Protein AF-A0A972U5Z4-F1 (afdb_monomer_lite)

Structure (mmCIF, N/CA/C/O backbone):
data_AF-A0A972U5Z4-F1
#
_entry.id   AF-A0A972U5Z4-F1
#
loop_
_atom_site.group_PDB
_atom_site.id
_atom_site.type_symbol
_atom_site.label_atom_id
_atom_site.label_alt_id
_atom_site.label_comp_id
_atom_site.label_asym_id
_atom_site.label_entity_id
_atom_site.label_seq_id
_atom_site.pdbx_PDB_ins_code
_atom_site.Cartn_x
_atom_site.Cartn_y
_atom_site.Cartn_z
_atom_site.occupancy
_atom_site.B_iso_or_equiv
_atom_site.auth_seq_id
_atom_site.auth_comp_id
_atom_site.auth_asym_id
_atom_site.auth_atom_id
_atom_site.pdbx_PDB_model_num
ATOM 1 N N . MET A 1 1 ? 10.429 -18.488 26.795 1.00 42.09 1 MET A N 1
ATOM 2 C CA . MET A 1 1 ? 10.617 -17.558 25.657 1.00 42.09 1 MET A CA 1
ATOM 3 C C . MET A 1 1 ? 9.584 -16.445 25.822 1.00 42.09 1 MET A C 1
ATOM 5 O O . MET A 1 1 ? 8.441 -16.785 26.093 1.00 42.09 1 MET A O 1
ATOM 9 N N . ARG A 1 2 ? 9.953 -15.152 25.795 1.00 34.91 2 ARG A N 1
ATOM 10 C CA . ARG A 1 2 ? 8.951 -14.069 25.916 1.00 34.91 2 ARG A CA 1
ATOM 11 C C . ARG A 1 2 ? 8.034 -14.091 24.681 1.00 34.91 2 ARG A C 1
ATOM 13 O O . ARG A 1 2 ? 8.573 -14.288 23.584 1.00 34.91 2 ARG A O 1
ATOM 20 N N . PRO A 1 3 ? 6.711 -13.921 24.843 1.00 41.41 3 PRO A N 1
ATOM 21 C CA . PRO A 1 3 ? 5.812 -13.785 23.703 1.00 41.41 3 PRO A CA 1
ATOM 22 C C . PRO A 1 3 ? 6.214 -12.551 22.867 1.00 41.41 3 PRO A C 1
ATOM 24 O O . PRO A 1 3 ? 6.907 -11.658 23.365 1.00 41.41 3 PRO A O 1
ATOM 27 N N . LEU A 1 4 ? 5.935 -12.587 21.556 1.00 45.66 4 LEU A N 1
ATOM 28 C CA . LEU A 1 4 ? 6.439 -11.602 20.578 1.00 45.66 4 LEU A CA 1
ATOM 29 C C . LEU A 1 4 ? 6.061 -10.156 20.957 1.00 45.66 4 LEU A C 1
ATOM 31 O O . LEU A 1 4 ? 6.877 -9.260 20.800 1.00 45.66 4 LEU A O 1
ATOM 35 N N . ASP A 1 5 ? 4.898 -9.988 21.588 1.00 45.72 5 ASP A N 1
ATOM 36 C CA . ASP A 1 5 ? 4.326 -8.749 22.145 1.00 45.72 5 ASP A CA 1
ATOM 37 C C . ASP A 1 5 ? 5.085 -8.155 23.347 1.00 45.72 5 ASP A C 1
ATOM 39 O O . ASP A 1 5 ? 4.780 -7.056 23.800 1.00 45.72 5 ASP A O 1
ATOM 43 N N . ARG A 1 6 ? 6.060 -8.880 23.906 1.00 50.00 6 ARG A N 1
ATOM 44 C CA . ARG A 1 6 ? 6.913 -8.421 25.018 1.00 50.00 6 ARG A CA 1
ATOM 45 C C . ARG A 1 6 ? 8.380 -8.293 24.625 1.00 50.00 6 ARG A C 1
ATOM 47 O O . ARG A 1 6 ? 9.259 -8.237 25.498 1.00 50.00 6 ARG A O 1
ATOM 54 N N . ARG A 1 7 ? 8.672 -8.316 23.324 1.00 55.19 7 ARG A N 1
ATOM 55 C CA . ARG A 1 7 ? 10.009 -8.036 22.804 1.00 55.19 7 ARG A CA 1
ATOM 56 C C . ARG A 1 7 ? 10.122 -6.534 22.601 1.00 55.19 7 ARG A C 1
ATOM 58 O O . ARG A 1 7 ? 9.311 -5.935 21.918 1.00 55.19 7 ARG A O 1
ATOM 65 N N . PHE A 1 8 ? 11.129 -5.941 23.229 1.00 52.53 8 PHE A N 1
ATOM 66 C CA . PHE A 1 8 ? 11.530 -4.577 22.925 1.00 52.53 8 PHE A CA 1
ATOM 67 C C . PHE A 1 8 ? 11.952 -4.515 21.452 1.00 52.53 8 PHE A C 1
ATOM 69 O O . PHE A 1 8 ? 12.904 -5.197 21.063 1.00 52.53 8 PHE A O 1
ATOM 76 N N . THR A 1 9 ? 11.233 -3.736 20.654 1.00 58.72 9 THR A N 1
ATOM 77 C CA . THR A 1 9 ? 11.577 -3.393 19.275 1.00 58.72 9 THR A CA 1
ATOM 78 C C . THR A 1 9 ? 12.168 -1.986 19.295 1.00 58.72 9 THR A C 1
ATOM 80 O O . THR A 1 9 ? 11.436 -1.034 19.548 1.00 58.72 9 THR A O 1
ATOM 83 N N . PRO A 1 10 ? 13.492 -1.819 19.128 1.00 54.28 10 PRO A N 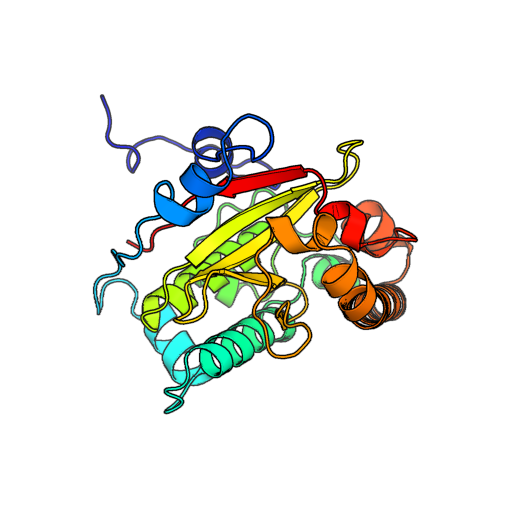1
ATOM 84 C CA . PRO A 1 10 ? 14.063 -0.485 19.045 1.00 54.28 10 PRO A CA 1
ATOM 85 C C . PRO A 1 10 ? 13.493 0.235 17.813 1.00 54.28 10 PRO A C 1
ATOM 87 O O . PRO A 1 10 ? 13.328 -0.418 16.775 1.00 54.28 10 PRO A O 1
ATOM 90 N N . PRO A 1 11 ? 13.251 1.554 17.887 1.00 60.12 11 PRO A N 1
ATOM 91 C CA . PRO A 1 11 ? 12.929 2.341 16.708 1.00 60.12 11 PRO A CA 1
ATOM 92 C C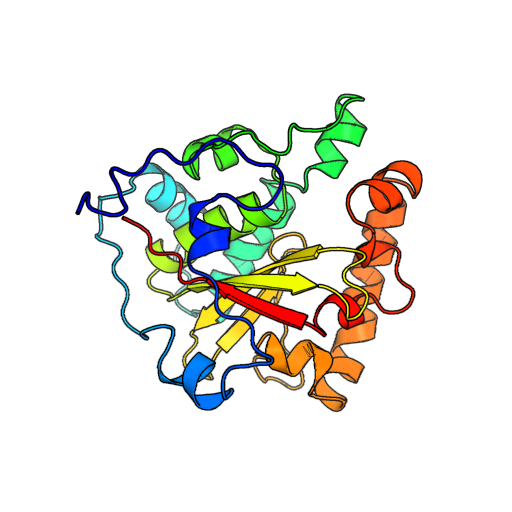 . PRO A 1 11 ? 14.047 2.195 15.675 1.00 60.12 11 PRO A C 1
ATOM 94 O O . PRO A 1 11 ? 15.229 2.367 15.983 1.00 60.12 11 PRO A O 1
ATOM 97 N N . VAL A 1 12 ? 13.680 1.828 14.454 1.00 59.91 12 VAL A N 1
ATOM 98 C CA . VAL A 1 12 ? 14.602 1.648 13.330 1.00 59.91 12 VAL A CA 1
ATOM 99 C C . VAL A 1 12 ? 13.986 2.295 12.099 1.00 59.91 12 VAL A C 1
ATOM 101 O O . VAL A 1 12 ? 12.771 2.273 11.907 1.00 59.91 12 VAL A O 1
ATOM 104 N N . ALA A 1 13 ? 14.829 2.913 11.276 1.00 65.25 13 ALA A N 1
ATOM 105 C CA . ALA A 1 13 ? 14.361 3.637 10.108 1.00 65.25 13 ALA A CA 1
ATOM 106 C C . ALA A 1 13 ? 13.744 2.685 9.068 1.00 65.25 13 ALA A C 1
ATOM 108 O O . ALA A 1 13 ? 14.377 1.718 8.642 1.00 65.25 13 ALA A O 1
ATOM 109 N N . GLY A 1 14 ? 12.532 3.005 8.612 1.00 63.00 14 GLY A N 1
ATOM 110 C CA . GLY A 1 14 ? 11.897 2.412 7.430 1.00 63.00 14 GLY A CA 1
ATOM 111 C C . GLY A 1 14 ? 11.233 1.041 7.614 1.00 63.00 14 GLY A C 1
ATOM 112 O O . GLY A 1 14 ? 10.154 0.835 7.068 1.00 63.00 14 GLY A O 1
ATOM 113 N N . ILE A 1 15 ? 11.826 0.110 8.363 1.00 65.62 15 ILE A N 1
ATOM 114 C CA . ILE A 1 15 ? 11.245 -1.216 8.647 1.00 65.62 15 ILE A CA 1
ATOM 115 C C . ILE A 1 15 ? 11.475 -1.513 10.119 1.00 65.62 15 ILE A C 1
ATOM 117 O O . ILE A 1 15 ? 12.633 -1.586 10.522 1.00 65.62 15 ILE A O 1
ATOM 121 N N . ASP A 1 16 ? 10.411 -1.695 10.906 1.00 69.00 16 ASP A N 1
ATOM 122 C CA . ASP A 1 16 ? 10.574 -2.045 12.318 1.00 69.00 16 ASP A CA 1
ATOM 123 C C . ASP A 1 16 ? 11.204 -3.443 12.491 1.00 69.00 16 ASP A C 1
ATOM 125 O O . ASP A 1 16 ? 11.212 -4.281 11.583 1.00 69.00 16 ASP A O 1
ATOM 129 N N . LEU A 1 17 ? 11.799 -3.705 13.660 1.00 65.12 17 LEU A N 1
ATOM 130 C CA . LEU A 1 17 ? 12.492 -4.973 13.905 1.00 65.12 17 LEU A CA 1
ATOM 131 C C . LEU A 1 17 ? 11.551 -6.184 13.773 1.00 65.12 17 LEU A C 1
ATOM 133 O O . LEU A 1 17 ? 11.999 -7.260 13.379 1.00 65.12 17 LEU A O 1
ATOM 137 N N . GLU A 1 18 ? 10.264 -6.042 14.092 1.00 68.56 18 GLU A N 1
ATOM 138 C CA . GLU A 1 18 ? 9.302 -7.134 13.951 1.00 68.56 18 GLU A CA 1
ATOM 139 C C . GLU A 1 18 ? 9.061 -7.454 12.472 1.00 68.56 18 GLU A C 1
ATOM 141 O O . GLU A 1 18 ? 9.137 -8.619 12.079 1.00 68.56 18 GLU A O 1
ATOM 146 N N . GLN A 1 19 ? 8.868 -6.435 11.640 1.00 74.75 19 GLN A N 1
ATOM 147 C CA . GLN A 1 19 ? 8.737 -6.567 10.192 1.00 74.75 19 GLN A CA 1
ATOM 148 C C . GLN A 1 19 ? 9.986 -7.205 9.571 1.00 74.75 19 GLN A C 1
ATOM 150 O O . GLN A 1 19 ? 9.879 -8.162 8.803 1.00 74.75 19 GLN A O 1
ATOM 155 N N . ALA A 1 20 ? 11.179 -6.738 9.953 1.00 67.19 20 ALA A N 1
ATOM 156 C CA . ALA A 1 20 ? 12.446 -7.251 9.434 1.00 67.19 20 ALA A CA 1
ATOM 157 C C . ALA A 1 20 ? 12.699 -8.723 9.807 1.00 67.19 20 ALA A C 1
ATOM 159 O O . ALA A 1 20 ? 13.351 -9.448 9.057 1.00 67.19 20 ALA A O 1
ATOM 160 N N . MET A 1 21 ? 12.185 -9.174 10.954 1.00 68.38 21 MET A N 1
ATOM 161 C CA . MET A 1 21 ? 12.399 -10.534 11.458 1.00 68.38 21 MET A CA 1
ATOM 162 C C . MET A 1 21 ? 11.337 -11.544 11.012 1.00 68.38 21 MET A C 1
ATOM 164 O O . MET A 1 21 ? 11.567 -12.744 11.157 1.00 68.38 21 MET A O 1
ATOM 168 N N . ASN A 1 22 ? 10.184 -11.091 10.510 1.00 72.75 22 ASN A N 1
ATOM 169 C CA . ASN A 1 22 ? 9.037 -11.962 10.224 1.00 72.75 22 ASN A CA 1
ATOM 170 C C . ASN A 1 22 ? 8.597 -11.980 8.753 1.00 72.75 22 ASN A C 1
ATOM 172 O O . ASN A 1 22 ? 7.607 -12.648 8.436 1.00 72.75 22 ASN A O 1
ATOM 176 N N . TYR A 1 23 ? 9.308 -11.295 7.853 1.00 82.81 23 TYR A N 1
ATOM 177 C CA . TYR A 1 23 ? 8.965 -11.317 6.433 1.00 82.81 23 TYR A CA 1
ATOM 178 C C . TYR A 1 23 ? 9.575 -12.517 5.686 1.00 82.81 23 TYR A C 1
ATOM 180 O O . TYR A 1 23 ? 10.669 -12.984 6.004 1.00 82.81 23 TYR A O 1
ATOM 188 N N . LEU A 1 24 ? 8.863 -13.014 4.672 1.00 85.19 24 LEU A N 1
ATOM 189 C CA . LEU A 1 24 ? 9.340 -14.038 3.739 1.00 85.19 24 LEU A CA 1
ATOM 190 C C . LEU A 1 24 ? 9.658 -13.420 2.380 1.00 85.19 24 LEU A C 1
ATOM 192 O O . LEU A 1 24 ? 8.775 -12.849 1.740 1.00 85.19 24 LEU A O 1
ATOM 196 N N . GLU A 1 25 ? 10.897 -13.574 1.918 1.00 87.50 25 GLU A N 1
ATOM 197 C CA . GLU A 1 25 ? 11.278 -13.238 0.544 1.00 87.50 25 GLU A CA 1
ATOM 198 C C . GLU A 1 25 ? 10.622 -14.207 -0.460 1.00 87.50 25 GLU A C 1
ATOM 200 O O . GLU A 1 25 ? 10.580 -15.418 -0.235 1.00 87.50 25 GLU A O 1
ATOM 205 N N . LEU A 1 26 ? 10.155 -13.680 -1.597 1.00 85.44 26 LEU A N 1
ATOM 206 C CA . LEU A 1 26 ? 9.568 -14.465 -2.691 1.00 85.44 26 LEU A CA 1
ATOM 207 C C . LEU A 1 26 ? 10.591 -15.381 -3.369 1.00 85.44 26 LEU A C 1
ATOM 209 O O . LEU A 1 26 ? 10.273 -16.516 -3.692 1.00 85.44 26 LEU A O 1
ATOM 213 N N . GLY A 1 27 ? 11.819 -14.902 -3.590 1.00 84.50 27 GLY A N 1
ATOM 214 C CA . GLY A 1 27 ? 12.861 -15.652 -4.303 1.00 84.50 27 GLY A CA 1
ATOM 215 C C . GLY A 1 27 ? 13.114 -17.074 -3.766 1.00 84.50 27 GLY A C 1
ATOM 216 O O . GLY A 1 27 ? 13.142 -18.011 -4.563 1.00 84.50 27 GLY A O 1
ATOM 217 N N . PRO A 1 28 ? 13.294 -17.267 -2.445 1.00 85.38 28 PRO A N 1
ATOM 218 C CA . PRO A 1 28 ? 13.554 -18.585 -1.865 1.00 85.38 28 PRO A CA 1
ATOM 219 C C . PRO A 1 28 ? 12.301 -19.431 -1.580 1.00 85.38 28 PRO A C 1
ATOM 221 O O . PRO A 1 28 ? 12.453 -20.589 -1.189 1.00 85.38 28 PRO A O 1
ATOM 224 N N . VAL A 1 29 ? 11.084 -18.894 -1.730 1.00 86.25 29 VAL A N 1
ATOM 225 C CA . VAL A 1 29 ? 9.846 -19.574 -1.315 1.00 86.25 29 VAL A CA 1
ATOM 226 C C . VAL A 1 29 ? 8.918 -19.788 -2.516 1.00 86.25 29 VAL A C 1
ATOM 228 O O . VAL A 1 29 ? 8.605 -18.835 -3.227 1.00 86.25 29 VAL A O 1
ATOM 231 N N . PRO A 1 30 ? 8.414 -21.015 -2.746 1.00 88.38 30 PRO A N 1
ATOM 232 C CA . PRO A 1 30 ? 7.440 -21.267 -3.800 1.00 88.38 30 PRO A CA 1
ATOM 233 C C . PRO A 1 30 ? 6.210 -20.350 -3.701 1.00 88.38 30 PRO A C 1
ATOM 235 O O . PRO A 1 30 ? 5.678 -20.087 -2.619 1.00 88.38 30 PRO A O 1
ATOM 238 N N . ARG A 1 31 ? 5.742 -19.850 -4.848 1.00 89.19 31 ARG A N 1
ATOM 239 C CA . ARG A 1 31 ? 4.639 -18.880 -4.917 1.00 89.19 31 ARG A CA 1
ATOM 240 C C . ARG A 1 31 ? 3.339 -19.424 -4.309 1.00 89.19 31 ARG A C 1
ATOM 242 O O . ARG A 1 31 ? 2.617 -18.686 -3.643 1.00 89.19 31 ARG A O 1
ATOM 249 N N . ASP A 1 32 ? 3.048 -20.700 -4.523 1.00 88.38 32 ASP A N 1
ATOM 250 C CA . ASP A 1 32 ? 1.907 -21.411 -3.939 1.00 88.38 32 ASP A CA 1
ATOM 251 C C . ASP A 1 32 ? 1.973 -21.455 -2.406 1.00 88.38 32 ASP A C 1
ATOM 253 O O . ASP A 1 32 ? 0.949 -21.297 -1.747 1.00 88.38 32 ASP A O 1
ATOM 257 N N . VAL A 1 33 ? 3.170 -21.549 -1.820 1.00 88.56 33 VAL A N 1
ATOM 258 C CA . VAL A 1 33 ? 3.347 -21.422 -0.367 1.00 88.56 33 VAL A CA 1
ATOM 259 C C . VAL A 1 33 ? 2.981 -20.015 0.104 1.00 88.56 33 VAL A C 1
ATOM 261 O O . VAL A 1 33 ? 2.225 -19.871 1.065 1.00 88.56 33 VAL A O 1
ATOM 264 N N . ILE A 1 34 ? 3.441 -18.967 -0.582 1.00 88.75 34 ILE A N 1
ATOM 265 C CA . ILE A 1 34 ? 3.158 -17.577 -0.183 1.00 88.75 34 ILE A CA 1
ATOM 266 C C . ILE A 1 34 ? 1.673 -17.226 -0.299 1.00 88.75 34 ILE A C 1
ATOM 268 O O . ILE A 1 34 ? 1.118 -16.572 0.588 1.00 88.75 34 ILE A O 1
ATOM 272 N N . TYR A 1 35 ? 1.029 -17.629 -1.390 1.00 90.00 35 TYR A N 1
ATOM 273 C CA . TYR A 1 35 ? -0.350 -17.237 -1.683 1.00 90.00 35 TYR A CA 1
ATOM 274 C C . TYR A 1 35 ? -1.402 -18.243 -1.200 1.00 90.00 35 TYR A C 1
ATOM 276 O O . TYR A 1 35 ? -2.564 -17.864 -1.060 1.00 90.00 35 TYR A O 1
ATOM 284 N N . GLY A 1 36 ? -1.008 -19.488 -0.914 1.00 85.25 36 GLY A N 1
ATOM 285 C CA . GLY A 1 36 ? -1.893 -20.548 -0.426 1.00 85.25 36 GLY A CA 1
ATOM 286 C C . GLY A 1 36 ? -1.741 -20.892 1.059 1.00 85.25 36 GLY A C 1
ATOM 287 O O . GLY A 1 36 ? -2.690 -21.409 1.649 1.00 85.25 36 GLY A O 1
ATOM 288 N N . HIS A 1 37 ? -0.586 -20.618 1.682 1.00 85.69 37 HIS A N 1
ATOM 289 C CA . HIS A 1 37 ? -0.289 -21.118 3.035 1.00 85.69 37 HIS A CA 1
ATOM 290 C C . HIS A 1 37 ? 0.288 -20.087 4.013 1.00 85.69 37 HIS A C 1
ATOM 292 O O . HIS A 1 37 ? 0.024 -20.189 5.209 1.00 85.69 37 HIS A O 1
ATOM 298 N N . TYR A 1 38 ? 1.074 -19.113 3.548 1.00 85.00 38 TYR A N 1
ATOM 299 C CA . TYR A 1 38 ? 1.781 -18.189 4.441 1.00 85.00 38 TYR A CA 1
ATOM 300 C C . TYR A 1 38 ? 0.843 -17.229 5.181 1.00 85.00 38 TYR A C 1
ATOM 302 O O . TYR A 1 38 ? 0.945 -17.070 6.400 1.00 85.00 38 TYR A O 1
ATOM 310 N N . THR A 1 39 ? -0.087 -16.602 4.459 1.00 80.69 39 THR A N 1
ATOM 311 C CA . THR A 1 39 ? -1.129 -15.774 5.070 1.00 80.69 39 THR A CA 1
ATOM 312 C C . THR A 1 39 ? -2.416 -16.572 5.116 1.00 80.69 39 THR A C 1
ATOM 314 O O . THR A 1 39 ? -2.958 -16.959 4.082 1.00 80.69 39 THR A O 1
ATOM 317 N N . SER A 1 40 ? -2.910 -16.831 6.325 1.00 76.94 40 SER A N 1
ATOM 318 C CA . SER A 1 40 ? -4.223 -17.442 6.492 1.00 76.94 40 SER A CA 1
ATOM 319 C C . SER A 1 40 ? -5.292 -16.508 5.927 1.00 76.94 40 SER A C 1
ATOM 321 O O . SER A 1 40 ? -5.273 -15.316 6.214 1.00 76.94 40 SER A O 1
ATOM 323 N N . GLY A 1 41 ? -6.281 -17.050 5.214 1.00 81.81 41 GLY A N 1
ATOM 324 C CA . GLY A 1 41 ? -7.508 -16.315 4.876 1.00 81.81 41 GLY A CA 1
ATOM 325 C C . GLY A 1 41 ? -8.389 -15.991 6.094 1.00 81.81 41 GLY A C 1
ATOM 326 O O . GLY A 1 41 ? -9.509 -15.517 5.935 1.00 81.81 41 GLY A O 1
ATOM 327 N N . ARG A 1 42 ? -7.917 -16.278 7.313 1.00 85.31 42 ARG A N 1
ATOM 328 C CA . ARG A 1 42 ? -8.590 -15.968 8.570 1.00 85.31 42 ARG A CA 1
ATOM 329 C C . ARG A 1 42 ? -8.191 -14.582 9.070 1.00 85.31 42 ARG A C 1
ATOM 331 O O . ARG A 1 42 ? -7.010 -14.269 9.188 1.00 85.31 42 ARG A O 1
ATOM 338 N N . LEU A 1 43 ? -9.194 -13.809 9.469 1.00 88.69 43 LEU A N 1
ATOM 339 C CA . LEU A 1 43 ? -9.015 -12.590 10.248 1.00 88.69 43 LEU A CA 1
ATOM 340 C C . LEU A 1 43 ? -8.853 -12.902 11.732 1.00 88.69 43 LEU A C 1
ATOM 342 O O . LEU A 1 43 ? -9.530 -13.778 12.275 1.00 88.69 43 LEU A O 1
ATOM 346 N N . PHE A 1 44 ? -7.969 -12.147 12.373 1.00 88.12 44 PHE A N 1
ATOM 347 C CA . PHE A 1 44 ? -7.716 -12.215 13.814 1.00 88.12 44 PHE A CA 1
ATOM 348 C C . PHE A 1 44 ? -8.196 -10.966 14.560 1.00 88.12 44 PHE A C 1
ATOM 350 O O . PHE A 1 44 ? -8.114 -10.935 15.780 1.00 88.12 44 PHE A O 1
ATOM 357 N N . TYR A 1 45 ? -8.704 -9.971 13.832 1.00 92.56 45 TYR A N 1
ATOM 358 C CA . TYR A 1 45 ? -9.268 -8.757 14.404 1.00 92.56 45 TYR A CA 1
ATOM 359 C C . TYR A 1 45 ? -10.517 -9.063 15.248 1.00 92.56 45 TYR A C 1
ATOM 361 O O . TYR A 1 45 ? -11.384 -9.841 14.837 1.00 92.56 45 TYR A O 1
ATOM 369 N N . GLU A 1 46 ? -10.609 -8.419 16.411 1.00 93.50 46 GLU A N 1
ATOM 370 C CA . GLU A 1 46 ? -11.731 -8.523 17.340 1.00 93.50 46 GLU A CA 1
ATOM 371 C C . GLU A 1 46 ? -12.506 -7.198 17.382 1.00 93.50 46 GLU A C 1
ATOM 373 O O . GLU A 1 46 ? -11.953 -6.141 17.683 1.00 93.50 46 GLU A O 1
ATOM 378 N N . ALA A 1 47 ? -13.810 -7.244 17.096 1.00 94.62 47 ALA A N 1
ATOM 379 C CA . ALA A 1 47 ? -14.653 -6.050 17.113 1.00 94.62 47 ALA A CA 1
ATOM 380 C C . ALA A 1 47 ? -14.625 -5.357 18.488 1.00 94.62 47 ALA A C 1
ATOM 382 O O . ALA A 1 47 ? -14.839 -5.996 19.519 1.00 94.62 47 ALA A O 1
ATOM 383 N N . GLY A 1 48 ? -14.402 -4.043 18.495 1.00 95.00 48 GLY A N 1
ATOM 384 C CA . GLY A 1 48 ? -14.246 -3.226 19.695 1.00 95.00 48 GLY A CA 1
ATOM 385 C C . GLY A 1 48 ? -12.809 -3.131 20.217 1.00 95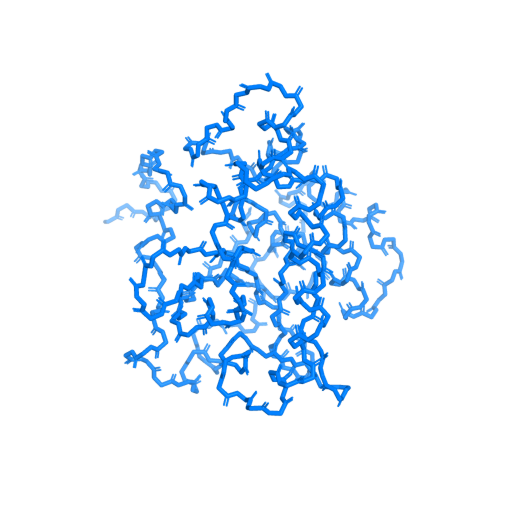.00 48 GLY A C 1
ATOM 386 O O . GLY A 1 48 ? -12.574 -2.339 21.132 1.00 95.00 48 GLY A O 1
ATOM 387 N N . SER A 1 49 ? -11.842 -3.883 19.668 1.00 95.00 49 SER A N 1
ATOM 388 C CA . SER A 1 49 ? -10.448 -3.826 20.136 1.00 95.00 49 SER A CA 1
ATOM 389 C C . SER A 1 49 ? -9.716 -2.555 19.691 1.00 95.00 49 SER A C 1
ATOM 391 O O . SER A 1 49 ? -8.777 -2.123 20.362 1.00 95.00 49 SER A O 1
ATOM 393 N N . ARG A 1 50 ? -10.179 -1.896 18.614 1.00 95.44 50 ARG A N 1
ATOM 394 C CA . ARG A 1 50 ? -9.576 -0.666 18.065 1.00 95.44 50 ARG A CA 1
ATOM 395 C C . ARG A 1 50 ? -10.629 0.406 17.731 1.00 95.44 50 ARG A C 1
ATOM 397 O O . ARG A 1 50 ? -10.820 0.740 16.560 1.00 95.44 50 ARG A O 1
ATOM 404 N N . PRO A 1 51 ? -11.288 1.023 18.734 1.00 96.88 51 PRO A N 1
ATOM 405 C CA . PRO A 1 51 ? -12.420 1.930 18.506 1.00 96.88 51 PRO A CA 1
ATOM 406 C C . PRO A 1 51 ? -12.117 3.140 17.609 1.00 96.88 51 PRO A C 1
ATOM 408 O O . PRO A 1 51 ? -12.983 3.591 16.861 1.00 96.88 51 PRO A O 1
ATOM 411 N N . CYS A 1 52 ? -10.890 3.672 17.664 1.00 97.38 52 CYS A N 1
ATOM 412 C CA . CYS A 1 52 ? -10.476 4.786 16.810 1.00 97.38 52 CYS A CA 1
ATOM 413 C C . CYS A 1 52 ? -10.421 4.365 15.333 1.00 97.38 52 CYS A C 1
ATOM 415 O O . CYS A 1 52 ? -11.036 5.011 14.484 1.00 97.38 52 CYS A O 1
ATOM 417 N N . LEU A 1 53 ? -9.765 3.239 15.035 1.00 98.00 53 LEU A N 1
ATOM 418 C CA . LEU A 1 53 ? -9.690 2.694 13.679 1.00 98.00 53 LEU A CA 1
ATOM 419 C C . LEU A 1 53 ? -11.068 2.281 13.151 1.00 98.00 53 LEU A C 1
ATOM 421 O O . LEU A 1 53 ? -11.370 2.519 11.987 1.00 98.00 53 LEU A O 1
ATOM 425 N N . GLU A 1 54 ? -11.933 1.734 14.004 1.00 98.38 54 GLU A N 1
ATOM 426 C CA . GLU A 1 54 ? -13.329 1.426 13.669 1.00 98.38 54 GLU A CA 1
ATOM 427 C C . GLU A 1 54 ? -14.136 2.661 13.279 1.00 98.38 54 GLU A C 1
ATOM 429 O O . GLU A 1 54 ? -14.925 2.616 12.331 1.00 98.38 54 GLU A O 1
ATOM 434 N N . ALA A 1 55 ? -13.952 3.770 13.997 1.00 98.50 55 ALA A N 1
ATOM 435 C CA . ALA A 1 55 ? -14.607 5.029 13.675 1.00 98.50 55 ALA A CA 1
ATOM 436 C C . ALA A 1 55 ? -14.123 5.576 12.325 1.00 98.50 55 ALA A C 1
ATOM 438 O O . ALA A 1 55 ? -14.950 5.959 11.497 1.00 98.50 55 ALA A O 1
ATOM 439 N N . VAL A 1 56 ? -12.808 5.548 12.080 1.00 98.56 56 VAL A N 1
ATOM 440 C CA . VAL A 1 56 ? -12.210 5.968 10.803 1.00 98.56 56 VAL A CA 1
ATOM 441 C C . VAL A 1 56 ? -12.710 5.093 9.659 1.00 98.56 56 VAL A C 1
ATOM 443 O O . VAL A 1 56 ? -13.256 5.613 8.689 1.00 98.56 56 VAL A O 1
ATOM 446 N N . ALA A 1 57 ? -12.606 3.769 9.787 1.00 98.38 57 ALA A N 1
ATOM 447 C CA . ALA A 1 57 ? -13.051 2.833 8.763 1.00 98.38 57 ALA A CA 1
ATOM 448 C C . ALA A 1 57 ? -14.529 3.049 8.416 1.00 98.38 57 ALA A C 1
ATOM 450 O O . ALA A 1 57 ? -14.866 3.186 7.244 1.00 98.38 57 ALA A O 1
ATOM 451 N N . ARG A 1 58 ? -15.403 3.174 9.425 1.00 98.44 58 ARG A N 1
ATOM 452 C CA . ARG A 1 58 ? -16.837 3.443 9.234 1.00 98.44 58 ARG A CA 1
ATOM 453 C C . ARG A 1 58 ? -17.099 4.784 8.552 1.00 98.44 58 ARG A C 1
ATOM 455 O O . ARG A 1 58 ? -17.992 4.857 7.713 1.00 98.44 58 ARG A O 1
ATOM 462 N N . ALA A 1 59 ? -16.355 5.829 8.911 1.00 98.62 59 ALA A N 1
ATOM 463 C CA . ALA A 1 59 ? -16.483 7.141 8.285 1.00 98.62 59 ALA A CA 1
ATOM 464 C C . ALA A 1 59 ? -16.064 7.111 6.808 1.00 98.62 59 ALA A C 1
ATOM 466 O O . ALA A 1 59 ? -16.700 7.766 5.987 1.00 98.62 59 ALA A O 1
ATOM 467 N N . VAL A 1 60 ? -15.036 6.325 6.473 1.00 98.62 60 VAL A N 1
ATOM 468 C CA . VAL A 1 60 ? -14.539 6.187 5.101 1.00 98.62 60 VAL A CA 1
ATOM 469 C C . VAL A 1 60 ? -15.461 5.308 4.260 1.00 98.62 60 VAL A C 1
ATOM 471 O O . VAL A 1 60 ? -15.919 5.760 3.219 1.00 98.62 60 VAL A O 1
ATOM 474 N N . VAL A 1 61 ? -15.766 4.077 4.686 1.00 98.56 61 VAL A N 1
ATOM 475 C CA . VAL A 1 61 ? -16.515 3.115 3.847 1.00 98.56 61 VAL A CA 1
ATOM 476 C C . VAL A 1 61 ? -18.034 3.286 3.924 1.00 98.56 61 VAL A C 1
ATOM 478 O O . VAL A 1 61 ? -18.760 2.835 3.038 1.00 98.56 61 VAL A O 1
ATOM 481 N N . GLY A 1 62 ? -18.548 3.932 4.975 1.00 97.81 62 GLY A N 1
ATOM 482 C CA . GLY A 1 62 ? -19.975 4.189 5.152 1.00 97.81 62 GLY 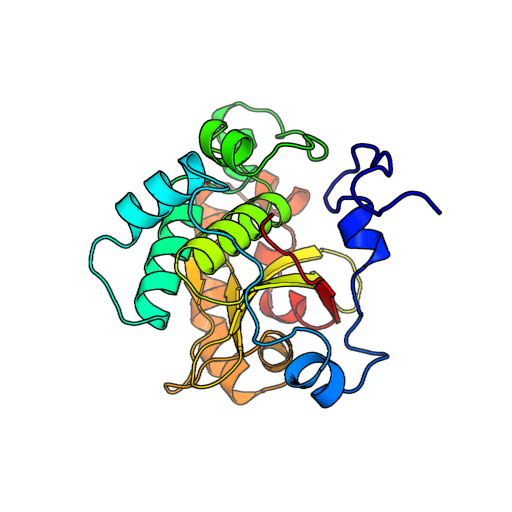A CA 1
ATOM 483 C C . GLY A 1 62 ? -20.822 2.912 5.141 1.00 97.81 62 GLY A C 1
ATOM 484 O O . GLY A 1 62 ? -20.783 2.123 6.083 1.00 97.81 62 GLY A O 1
ATOM 485 N N . GLN A 1 63 ? -21.641 2.756 4.097 1.00 97.38 63 GLN A N 1
ATOM 486 C CA . GLN A 1 63 ? -22.522 1.598 3.873 1.00 97.38 63 GLN A CA 1
ATOM 487 C C . GLN A 1 63 ? -22.085 0.741 2.671 1.00 97.38 63 GLN A C 1
ATOM 489 O O . GLN A 1 63 ? -22.835 -0.136 2.245 1.00 97.38 63 GLN A O 1
ATOM 494 N N . GLU A 1 64 ? -20.913 0.999 2.082 1.00 98.44 64 GLU A N 1
ATOM 495 C CA . GLU A 1 64 ? -20.404 0.185 0.976 1.00 98.44 64 GLU A CA 1
ATOM 496 C C . GLU A 1 64 ? -20.128 -1.243 1.458 1.00 98.44 64 GLU A C 1
ATOM 498 O O . GLU A 1 64 ? -19.565 -1.455 2.532 1.00 98.44 64 GLU A O 1
ATOM 503 N N . THR A 1 65 ? -20.531 -2.226 0.655 1.00 96.94 65 THR A N 1
ATOM 504 C CA . THR A 1 65 ? -20.439 -3.659 0.985 1.00 96.94 65 THR A CA 1
ATOM 505 C C . THR A 1 65 ? -19.573 -4.438 0.003 1.00 96.94 65 THR A C 1
ATOM 507 O O . THR A 1 65 ? -19.208 -5.577 0.285 1.00 96.94 65 THR A O 1
ATOM 510 N N . ARG A 1 66 ? -19.222 -3.851 -1.147 1.00 97.88 66 ARG A N 1
ATOM 511 C CA . ARG A 1 66 ? -18.363 -4.468 -2.160 1.00 97.88 66 ARG A CA 1
ATOM 512 C C . ARG A 1 66 ? -16.898 -4.365 -1.716 1.00 97.88 66 ARG A C 1
ATOM 514 O O . ARG A 1 66 ? -16.382 -3.248 -1.649 1.00 97.88 66 ARG A O 1
ATOM 521 N N . PRO A 1 67 ? -16.190 -5.489 -1.484 1.00 97.94 67 PRO A N 1
ATOM 522 C CA . PRO A 1 67 ? -14.843 -5.463 -0.906 1.00 97.94 67 PRO A CA 1
ATOM 523 C C . PRO A 1 67 ? -13.823 -4.635 -1.698 1.00 97.94 67 PRO A C 1
ATOM 525 O O . PRO A 1 67 ? -13.044 -3.887 -1.114 1.00 97.94 67 PRO A O 1
ATOM 528 N N . LEU A 1 68 ? -13.849 -4.715 -3.033 1.00 98.12 68 LEU A N 1
ATOM 529 C CA . LEU A 1 68 ? -12.946 -3.930 -3.881 1.00 98.12 68 LEU A CA 1
ATOM 530 C C . LEU A 1 68 ? -13.181 -2.418 -3.741 1.00 98.12 68 LEU A C 1
ATOM 532 O O . LEU A 1 68 ? -12.227 -1.646 -3.740 1.00 98.12 68 LEU A O 1
ATOM 536 N N . GLU A 1 69 ? -14.435 -1.991 -3.604 1.00 98.44 69 GLU A N 1
ATOM 537 C CA . GLU A 1 69 ? -14.759 -0.573 -3.441 1.00 98.44 69 GLU A CA 1
ATOM 538 C C . GLU A 1 69 ? -14.365 -0.076 -2.052 1.00 98.44 69 GLU A C 1
ATOM 540 O O . GLU A 1 69 ? -13.744 0.976 -1.945 1.00 98.44 69 GLU A O 1
ATOM 545 N N . GLN A 1 70 ? -14.593 -0.870 -1.001 1.00 98.75 70 GLN A N 1
ATOM 546 C CA . GLN A 1 70 ? -14.086 -0.557 0.339 1.00 98.75 70 GLN A CA 1
ATOM 547 C C . GLN A 1 70 ? -12.559 -0.385 0.332 1.00 98.75 70 GLN A C 1
ATOM 549 O O . GLN A 1 70 ? -12.041 0.586 0.877 1.00 98.75 70 GLN A O 1
ATOM 554 N N . VAL A 1 71 ? -11.835 -1.287 -0.340 1.00 98.75 71 VAL A N 1
ATOM 555 C CA . VAL A 1 71 ? -10.375 -1.207 -0.509 1.00 98.75 71 VAL A CA 1
ATOM 556 C C . VAL A 1 71 ? -9.954 0.074 -1.228 1.00 98.75 71 VAL A C 1
ATOM 558 O O . VAL A 1 71 ? -9.039 0.750 -0.759 1.00 98.75 71 VAL A O 1
ATOM 561 N N . ARG A 1 72 ? -10.629 0.438 -2.325 1.00 98.69 72 ARG A N 1
ATOM 562 C CA . ARG A 1 72 ? -10.361 1.682 -3.067 1.00 98.69 72 ARG A CA 1
ATOM 563 C C . ARG A 1 72 ? -10.577 2.916 -2.197 1.00 98.69 72 ARG A C 1
ATOM 565 O O . ARG A 1 72 ? -9.694 3.764 -2.137 1.00 98.69 72 ARG A O 1
ATOM 572 N N . MET A 1 73 ? -11.698 2.979 -1.479 1.00 98.81 73 MET A N 1
ATOM 573 C CA . MET A 1 73 ? -12.025 4.093 -0.582 1.00 98.81 73 MET A CA 1
ATOM 574 C C . MET A 1 73 ? -10.994 4.242 0.541 1.00 98.81 73 MET A C 1
ATOM 576 O O . MET A 1 73 ? -10.566 5.352 0.851 1.00 98.81 73 MET A O 1
ATOM 580 N N . LEU A 1 74 ? -10.559 3.126 1.134 1.00 98.81 74 LEU A N 1
ATOM 581 C CA . LEU A 1 74 ? -9.518 3.128 2.161 1.00 98.81 74 LEU A CA 1
ATOM 582 C C . LEU A 1 74 ? -8.160 3.555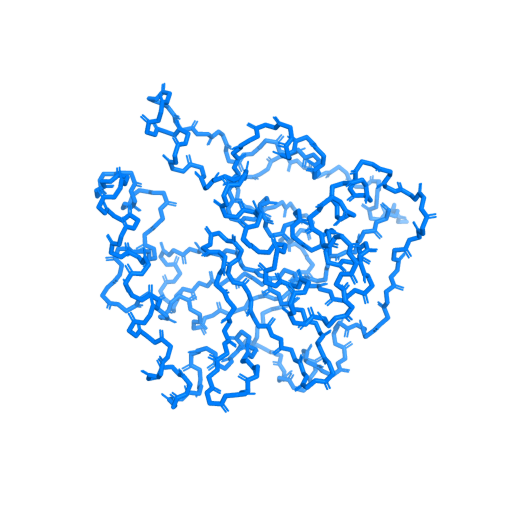 1.590 1.00 98.81 74 LEU A C 1
ATOM 584 O O . LEU A 1 74 ? -7.472 4.355 2.215 1.00 98.81 74 LEU A O 1
ATOM 588 N N . ALA A 1 75 ? -7.772 3.068 0.410 1.00 98.75 75 ALA A N 1
ATOM 589 C CA . ALA A 1 75 ? -6.512 3.452 -0.225 1.00 98.75 75 ALA A CA 1
ATOM 590 C C . ALA A 1 75 ? -6.492 4.948 -0.588 1.00 98.75 75 ALA A C 1
ATOM 592 O O . ALA A 1 75 ? -5.488 5.623 -0.366 1.00 98.75 75 ALA A O 1
ATOM 593 N N . GLU A 1 76 ? -7.611 5.477 -1.090 1.00 98.50 76 GLU A N 1
ATOM 594 C CA . GLU A 1 76 ? -7.778 6.904 -1.378 1.00 98.50 76 GLU A CA 1
ATOM 595 C C . GLU A 1 76 ? -7.702 7.754 -0.102 1.00 98.50 76 GLU A C 1
ATOM 597 O O . GLU A 1 76 ? -7.010 8.771 -0.088 1.00 98.50 76 GLU A O 1
ATOM 602 N N . PHE A 1 77 ? -8.350 7.317 0.985 1.00 98.62 77 PHE A N 1
ATOM 603 C CA . PHE A 1 77 ? -8.233 7.964 2.294 1.00 98.62 77 PHE A CA 1
ATOM 604 C C . PHE A 1 77 ? -6.771 8.054 2.748 1.00 98.62 77 PHE A C 1
ATOM 606 O O . PHE A 1 77 ? -6.320 9.128 3.131 1.00 98.62 77 PHE A O 1
ATOM 613 N N . ILE A 1 78 ? -6.000 6.965 2.653 1.00 98.50 78 ILE A N 1
ATOM 614 C CA . ILE A 1 78 ? -4.582 6.984 3.043 1.00 98.50 78 ILE A CA 1
ATOM 615 C C . ILE A 1 78 ? -3.789 7.985 2.199 1.00 98.50 78 ILE A C 1
ATOM 617 O O . ILE A 1 78 ? -3.071 8.813 2.757 1.00 98.50 78 ILE A O 1
ATOM 621 N N . ALA A 1 79 ? -3.936 7.946 0.874 1.00 97.62 79 ALA A N 1
ATOM 622 C CA . ALA A 1 79 ? -3.193 8.826 -0.024 1.00 97.62 79 ALA A CA 1
ATOM 623 C C . ALA A 1 79 ? -3.521 10.314 0.191 1.00 97.62 79 ALA A C 1
ATOM 625 O O . ALA A 1 79 ? -2.635 11.165 0.089 1.00 97.62 79 ALA A O 1
ATOM 626 N N . ARG A 1 80 ? -4.785 10.629 0.502 1.00 97.25 80 ARG A N 1
ATOM 627 C CA . ARG A 1 80 ? -5.277 12.002 0.664 1.00 97.25 80 ARG A CA 1
ATOM 628 C C . ARG A 1 80 ? -5.055 12.563 2.068 1.00 97.25 80 ARG A C 1
ATOM 630 O O . ARG A 1 80 ? -4.575 13.686 2.200 1.00 97.25 80 ARG A O 1
ATOM 637 N N . ASP A 1 81 ? -5.459 11.818 3.092 1.00 97.69 81 ASP A N 1
ATOM 638 C CA . ASP A 1 81 ? -5.555 12.297 4.477 1.00 97.69 81 ASP A CA 1
ATOM 639 C C . ASP A 1 81 ? -4.304 11.967 5.304 1.00 97.69 81 ASP A C 1
ATOM 641 O O . ASP A 1 81 ? -4.047 12.614 6.318 1.00 97.69 81 ASP A O 1
ATOM 645 N N . ILE A 1 82 ? -3.484 11.012 4.847 1.00 97.25 82 ILE A N 1
ATOM 646 C CA . ILE A 1 82 ? -2.186 10.672 5.446 1.00 97.25 82 ILE A CA 1
ATOM 647 C C . ILE A 1 82 ? -1.095 10.745 4.365 1.00 97.25 82 ILE A C 1
ATOM 649 O O . ILE A 1 82 ? -0.450 9.734 4.070 1.00 97.25 82 ILE A O 1
ATOM 653 N N . PRO A 1 83 ? -0.887 11.911 3.722 1.00 95.12 83 PRO A N 1
ATOM 654 C CA . PRO A 1 83 ? 0.039 12.054 2.608 1.00 95.12 83 PRO A CA 1
ATOM 655 C C . PRO A 1 83 ? 1.453 11.575 2.943 1.00 95.12 83 PRO A C 1
ATOM 657 O O . PRO A 1 83 ? 1.929 11.636 4.083 1.00 95.12 83 PRO A O 1
ATOM 660 N N . TRP A 1 84 ? 2.148 11.127 1.899 1.00 95.75 84 TRP A N 1
ATOM 661 C CA . TRP A 1 84 ? 3.505 10.612 2.014 1.00 95.75 84 TRP A CA 1
ATOM 662 C C . TRP A 1 84 ? 4.465 11.639 2.646 1.00 95.75 84 TRP A C 1
ATOM 664 O O . TRP A 1 84 ? 4.363 12.846 2.413 1.00 95.75 84 TRP A O 1
ATOM 674 N N . ALA A 1 85 ? 5.443 11.153 3.411 1.00 95.06 85 ALA A N 1
ATOM 675 C CA . ALA A 1 85 ? 6.422 11.937 4.166 1.00 95.06 85 ALA A CA 1
ATOM 676 C C . ALA A 1 85 ? 7.145 13.046 3.370 1.00 95.06 85 ALA A C 1
ATOM 678 O O . ALA A 1 85 ? 7.569 14.042 3.955 1.00 95.06 85 ALA A O 1
ATOM 679 N N . GLY A 1 86 ? 7.262 12.941 2.043 1.00 94.00 86 GLY A N 1
ATOM 680 C CA . GLY A 1 86 ? 7.814 14.025 1.222 1.00 94.00 86 GLY A CA 1
ATOM 681 C C . GLY A 1 86 ? 6.985 15.312 1.243 1.00 94.00 86 GLY A C 1
ATOM 682 O O . GLY A 1 86 ? 7.559 16.397 1.176 1.00 94.00 86 GLY A O 1
ATOM 683 N N . TYR A 1 87 ? 5.660 15.233 1.421 1.00 95.12 87 TYR A N 1
ATOM 684 C CA . TYR A 1 87 ? 4.825 16.427 1.604 1.00 95.12 87 TYR A CA 1
ATOM 685 C C . TYR A 1 87 ? 5.110 17.125 2.936 1.00 95.12 87 TYR A C 1
ATOM 687 O O . TYR A 1 87 ? 4.989 18.345 3.021 1.00 95.12 87 TYR A O 1
ATOM 695 N N . HIS A 1 88 ? 5.523 16.387 3.969 1.00 95.69 88 HIS A N 1
ATOM 696 C CA . HIS A 1 88 ? 5.967 16.987 5.225 1.00 95.69 88 HIS A CA 1
ATOM 697 C C . HIS A 1 88 ? 7.254 17.794 5.011 1.00 95.69 88 HIS A C 1
ATOM 699 O O . HIS A 1 88 ? 7.329 18.951 5.421 1.00 95.69 88 HIS A O 1
ATOM 705 N N . GLU A 1 89 ? 8.242 17.217 4.315 1.00 94.50 89 GLU A N 1
ATOM 706 C CA . GLU A 1 89 ? 9.489 17.911 3.960 1.00 94.50 89 GLU A CA 1
ATOM 707 C C . GLU A 1 89 ? 9.221 19.163 3.121 1.00 94.50 89 GLU A C 1
ATOM 709 O O . GLU A 1 89 ? 9.757 20.227 3.422 1.00 94.50 89 GLU A O 1
ATOM 714 N N . GLN A 1 90 ? 8.330 19.069 2.134 1.00 94.50 90 GLN A N 1
ATOM 715 C CA . GLN A 1 90 ? 7.941 20.212 1.316 1.00 94.50 90 GLN A CA 1
ATOM 716 C C . GLN A 1 90 ? 7.274 21.326 2.138 1.00 94.50 90 GLN A C 1
ATOM 718 O O . GLN A 1 90 ? 7.593 22.499 1.952 1.00 94.50 90 GLN A O 1
ATOM 723 N N . ARG A 1 91 ? 6.328 20.976 3.019 1.00 94.31 91 ARG A N 1
ATOM 724 C CA . ARG A 1 91 ? 5.510 21.954 3.757 1.00 94.31 91 ARG A CA 1
ATOM 725 C C . ARG A 1 91 ? 6.254 22.590 4.926 1.00 94.31 91 ARG A C 1
ATOM 727 O O . ARG A 1 91 ? 6.046 23.769 5.195 1.00 94.31 91 ARG A O 1
ATOM 734 N N . LEU A 1 92 ? 7.076 21.816 5.635 1.00 94.25 92 LEU A N 1
ATOM 735 C CA . LEU A 1 92 ? 7.721 22.248 6.880 1.00 94.25 92 LEU A CA 1
ATOM 736 C C . LEU A 1 92 ? 9.226 22.498 6.732 1.00 94.25 92 LEU A C 1
ATOM 738 O O . LEU A 1 92 ? 9.843 23.050 7.640 1.00 94.25 92 LEU A O 1
ATOM 742 N N . GLY A 1 93 ? 9.825 22.123 5.599 1.00 93.56 93 GLY A N 1
ATOM 743 C CA . GLY A 1 93 ? 11.237 22.366 5.300 1.00 93.56 93 GLY A CA 1
ATOM 744 C C . GLY A 1 93 ? 12.211 21.386 5.959 1.00 93.56 93 GLY A C 1
ATOM 745 O O . GLY A 1 93 ? 13.420 21.593 5.880 1.00 93.56 93 GLY A O 1
ATOM 746 N N . PHE A 1 94 ? 11.720 20.325 6.607 1.00 92.62 94 PHE A N 1
ATOM 747 C CA . PHE A 1 94 ? 12.560 19.274 7.185 1.00 92.62 94 PHE A CA 1
ATOM 748 C C . PHE A 1 94 ? 11.932 17.886 7.050 1.00 92.62 94 PHE A C 1
ATOM 750 O O . PHE A 1 94 ? 10.709 17.718 7.021 1.00 92.62 94 PHE A O 1
ATOM 757 N N . LYS A 1 95 ? 12.799 16.873 6.974 1.00 93.25 95 LYS A N 1
ATOM 758 C CA . LYS A 1 95 ? 12.395 15.478 6.800 1.00 93.25 95 LYS A CA 1
ATOM 759 C C . LYS A 1 95 ? 11.603 14.983 8.002 1.00 93.25 95 LYS A C 1
ATOM 761 O O . LYS A 1 95 ? 12.010 15.189 9.145 1.00 93.25 95 LYS A O 1
ATOM 766 N N . LEU A 1 96 ? 10.504 14.287 7.726 1.00 94.44 96 LEU A N 1
ATOM 767 C CA . LEU A 1 96 ? 9.804 13.514 8.744 1.00 94.44 96 LEU A CA 1
ATOM 768 C C . LEU A 1 96 ? 10.768 12.434 9.273 1.00 94.44 96 LEU A C 1
ATOM 770 O O . LEU A 1 96 ? 11.363 11.730 8.452 1.00 94.44 96 LEU A O 1
ATOM 774 N N . PRO A 1 97 ? 10.952 12.276 10.594 1.00 92.50 97 PRO A N 1
ATOM 775 C CA . PRO A 1 97 ? 11.772 11.189 11.121 1.00 92.50 97 PRO A CA 1
ATOM 776 C C . PRO A 1 97 ? 11.268 9.834 10.605 1.00 92.50 97 PRO A C 1
ATOM 778 O O . PRO A 1 97 ? 10.064 9.647 10.434 1.00 92.50 97 PRO A O 1
ATOM 781 N N . ALA A 1 98 ? 12.177 8.912 10.290 1.00 88.19 98 ALA A N 1
ATOM 782 C CA . ALA A 1 98 ? 11.839 7.608 9.702 1.00 88.19 98 ALA A CA 1
ATOM 783 C C . ALA A 1 98 ? 11.694 6.487 10.747 1.00 88.19 98 ALA A C 1
ATOM 785 O O . ALA A 1 98 ? 11.433 5.340 10.394 1.00 88.19 98 ALA A O 1
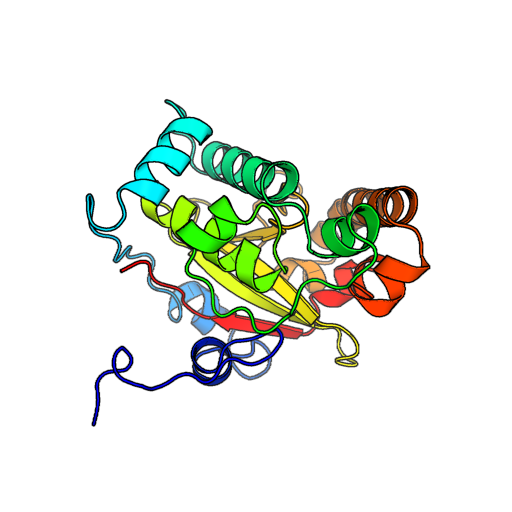ATOM 786 N N . ASP A 1 99 ? 11.882 6.828 12.018 1.00 87.38 99 ASP A N 1
ATOM 787 C CA . ASP A 1 99 ? 11.974 5.964 13.193 1.00 87.38 99 ASP A CA 1
ATOM 788 C C . ASP A 1 99 ? 10.972 6.394 14.281 1.00 87.38 99 ASP A C 1
ATOM 790 O O . ASP A 1 99 ? 11.251 6.305 15.472 1.00 87.38 99 ASP A O 1
ATOM 794 N N . ARG A 1 100 ? 9.795 6.894 13.879 1.00 90.12 100 ARG A N 1
ATOM 795 C CA . ARG A 1 100 ? 8.815 7.472 14.818 1.00 90.12 100 ARG A CA 1
ATOM 796 C C . ARG A 1 100 ? 8.157 6.449 15.744 1.00 90.12 100 ARG A C 1
ATOM 798 O O . ARG A 1 100 ? 7.637 6.849 16.779 1.00 90.12 100 ARG A O 1
ATOM 805 N N . ASP A 1 101 ? 8.145 5.175 15.347 1.00 85.88 101 ASP A N 1
ATOM 806 C CA . ASP A 1 101 ? 7.553 4.054 16.096 1.00 85.88 101 ASP A CA 1
ATOM 807 C C . ASP A 1 101 ? 6.121 4.338 16.600 1.00 85.88 101 ASP A C 1
ATOM 809 O O . ASP A 1 101 ? 5.738 4.028 17.726 1.00 85.88 101 ASP A O 1
ATOM 813 N N . LEU A 1 102 ? 5.321 5.004 15.762 1.00 91.12 102 LEU A N 1
ATOM 814 C CA . LEU A 1 102 ? 3.956 5.386 16.108 1.00 91.12 102 LEU A CA 1
ATOM 815 C C . LEU A 1 102 ? 2.996 4.199 15.982 1.00 91.12 102 LEU A C 1
ATOM 817 O O . LEU A 1 102 ? 3.179 3.306 15.149 1.00 91.12 102 LEU A O 1
ATOM 821 N N . THR A 1 103 ? 1.928 4.221 16.780 1.00 92.62 103 THR A N 1
ATOM 822 C CA . THR A 1 103 ? 0.749 3.372 16.559 1.00 92.62 103 THR A CA 1
ATOM 823 C C . THR A 1 103 ? -0.032 3.858 15.338 1.00 92.62 103 THR A C 1
ATOM 825 O O . THR A 1 103 ? 0.132 4.996 14.902 1.00 92.62 103 THR A O 1
ATOM 828 N N . GLU A 1 104 ? -0.924 3.033 14.789 1.00 95.75 104 GLU A N 1
ATOM 829 C CA . GLU A 1 104 ? -1.709 3.419 13.608 1.00 95.75 104 GLU A CA 1
ATOM 830 C C . GLU A 1 104 ? -2.616 4.624 13.877 1.00 95.75 104 GLU A C 1
ATOM 832 O O . GLU A 1 104 ? -2.737 5.500 13.024 1.00 95.75 104 GLU A O 1
ATOM 837 N N . GLU A 1 105 ? -3.193 4.724 15.074 1.00 96.62 105 GLU A N 1
ATOM 838 C CA . GLU A 1 105 ? -3.962 5.892 15.507 1.00 96.62 105 GLU A CA 1
ATOM 839 C C . GLU A 1 105 ? -3.098 7.157 15.549 1.00 96.62 105 GLU A C 1
ATOM 841 O O . GLU A 1 105 ? -3.510 8.198 15.042 1.00 96.62 105 GLU A O 1
ATOM 846 N N . ALA A 1 106 ? -1.882 7.063 16.097 1.00 96.44 106 ALA A N 1
ATOM 847 C CA . ALA A 1 106 ? -0.961 8.193 16.164 1.00 96.44 106 ALA A CA 1
ATOM 848 C C . ALA A 1 106 ? -0.425 8.585 14.775 1.00 96.44 106 ALA A C 1
ATOM 850 O O . ALA A 1 106 ? -0.171 9.762 14.517 1.00 96.44 106 ALA A O 1
ATOM 851 N N . ILE A 1 107 ? -0.289 7.625 13.852 1.00 96.75 107 ILE A N 1
ATOM 852 C CA . ILE A 1 107 ? 0.035 7.904 12.447 1.00 96.75 107 ILE A CA 1
ATOM 853 C C . ILE A 1 107 ? -1.089 8.724 11.804 1.00 96.75 107 ILE A C 1
ATOM 855 O O . ILE A 1 107 ? -0.793 9.763 11.209 1.00 96.75 107 ILE A O 1
ATOM 859 N N . ILE A 1 108 ? -2.351 8.301 11.962 1.00 97.56 108 ILE A N 1
ATOM 860 C CA . ILE A 1 108 ? -3.527 9.034 11.460 1.00 97.56 108 ILE A CA 1
ATOM 861 C C . ILE A 1 108 ? -3.556 10.453 12.038 1.00 97.56 108 ILE A C 1
ATOM 863 O O . ILE A 1 108 ? -3.690 11.414 11.286 1.00 97.56 108 ILE A O 1
ATOM 867 N N . GLU A 1 109 ? -3.375 10.599 13.353 1.00 97.12 109 GLU A N 1
ATOM 868 C CA . GLU A 1 109 ? -3.364 11.905 14.022 1.00 97.12 109 GLU A CA 1
ATOM 869 C C . GLU A 1 109 ? -2.230 12.816 13.521 1.00 97.12 109 GLU A C 1
ATOM 871 O O . GLU A 1 109 ? -2.419 14.024 13.381 1.00 97.12 109 GLU A O 1
ATOM 876 N N . SER A 1 110 ? -1.063 12.249 13.192 1.00 95.75 110 SER A N 1
ATOM 877 C CA . SER A 1 110 ? 0.086 13.021 12.699 1.00 95.75 110 SER A CA 1
ATOM 878 C C . SER A 1 110 ? -0.101 13.605 11.291 1.00 95.75 110 SER A C 1
ATOM 880 O O . SER A 1 110 ? 0.613 14.540 10.925 1.00 95.75 110 SER A O 1
ATOM 882 N N . GLY A 1 111 ? -1.017 13.049 10.488 1.00 96.31 111 GLY A N 1
ATOM 883 C CA . GLY A 1 111 ? -1.344 13.528 9.140 1.00 96.31 111 GLY A CA 1
ATOM 884 C C . GLY A 1 111 ? -0.250 13.351 8.077 1.00 96.31 111 GLY A C 1
ATOM 885 O O . GLY A 1 111 ? -0.413 13.833 6.962 1.00 96.31 111 GLY A O 1
ATOM 886 N N . PHE A 1 112 ? 0.866 12.683 8.384 1.00 96.56 112 PHE A N 1
ATOM 887 C CA . PHE A 1 112 ? 1.914 12.338 7.416 1.00 96.56 112 PHE A CA 1
ATOM 888 C C . PHE A 1 112 ? 2.530 10.990 7.760 1.00 96.56 112 PHE A C 1
ATOM 890 O O . PHE A 1 112 ? 2.649 10.639 8.936 1.00 96.56 112 PHE A O 1
ATOM 897 N N . ALA A 1 113 ? 2.973 10.247 6.748 1.00 96.50 113 ALA A N 1
ATOM 898 C CA . ALA A 1 113 ? 3.539 8.923 6.973 1.00 96.50 113 ALA A CA 1
ATOM 899 C C . ALA A 1 113 ? 4.524 8.477 5.890 1.00 96.50 113 ALA A C 1
ATOM 901 O O . ALA A 1 113 ? 4.407 8.826 4.714 1.00 96.50 113 ALA A O 1
ATOM 902 N N . TRP A 1 114 ? 5.495 7.662 6.294 1.00 95.44 114 TRP A N 1
ATOM 903 C CA . TRP A 1 114 ? 6.297 6.862 5.374 1.00 95.44 114 TRP A CA 1
ATOM 904 C C . TRP A 1 114 ? 5.471 5.699 4.814 1.00 95.44 114 TRP A C 1
ATOM 906 O O . TRP A 1 114 ? 4.444 5.319 5.376 1.00 95.44 114 TRP A O 1
ATOM 916 N N . CYS A 1 115 ? 5.899 5.116 3.693 1.00 94.75 115 CYS A N 1
ATOM 917 C CA . CYS A 1 115 ? 5.122 4.082 3.003 1.00 94.75 115 CYS A CA 1
ATOM 918 C C . CYS A 1 115 ? 4.823 2.854 3.884 1.00 94.75 115 CYS A C 1
ATOM 920 O O . CYS A 1 115 ? 3.725 2.309 3.812 1.00 94.75 115 CYS A O 1
ATOM 922 N N . ASN A 1 116 ? 5.742 2.469 4.776 1.00 93.81 116 ASN A N 1
ATOM 923 C CA . ASN A 1 116 ? 5.542 1.393 5.751 1.00 93.81 116 ASN A CA 1
ATOM 924 C C . ASN A 1 116 ? 4.478 1.740 6.809 1.00 93.81 116 ASN A C 1
ATOM 926 O O . ASN A 1 116 ? 3.647 0.902 7.150 1.00 93.81 116 ASN A O 1
ATOM 930 N N . GLU A 1 117 ? 4.475 2.977 7.308 1.00 95.38 117 GLU A N 1
ATOM 931 C CA . GLU A 1 117 ? 3.475 3.481 8.253 1.00 95.38 117 GLU A CA 1
ATOM 932 C C . GLU A 1 117 ? 2.092 3.560 7.584 1.00 95.38 117 GLU A C 1
ATOM 934 O O . GLU A 1 117 ? 1.106 3.089 8.148 1.00 95.38 117 GLU A O 1
ATOM 939 N N . GLN A 1 118 ? 2.021 4.053 6.341 1.00 97.62 118 GLN A N 1
ATOM 940 C CA . GLN A 1 118 ? 0.790 4.053 5.542 1.00 97.62 118 GLN A CA 1
ATOM 941 C C . GLN A 1 118 ? 0.260 2.628 5.317 1.00 97.62 118 GLN A C 1
ATOM 943 O O . GLN A 1 118 ? -0.936 2.387 5.473 1.00 97.62 118 GLN A O 1
ATOM 948 N N . ALA A 1 119 ? 1.138 1.675 4.986 1.00 97.19 119 ALA A N 1
ATOM 949 C CA . ALA A 1 119 ? 0.771 0.274 4.779 1.00 97.19 119 ALA A CA 1
ATOM 950 C C . ALA A 1 119 ? 0.205 -0.372 6.054 1.00 97.19 119 ALA A C 1
ATOM 952 O O . ALA A 1 119 ? -0.783 -1.102 5.983 1.00 97.19 119 ALA A O 1
ATOM 953 N N . ARG A 1 120 ? 0.781 -0.068 7.229 1.00 96.00 120 ARG A N 1
ATOM 954 C CA . ARG A 1 120 ? 0.264 -0.526 8.532 1.00 96.00 120 ARG A CA 1
ATOM 955 C C . ARG A 1 120 ? -1.145 -0.011 8.789 1.00 96.00 120 ARG A C 1
ATOM 957 O O . ARG A 1 120 ? -2.037 -0.811 9.065 1.00 96.00 120 ARG A O 1
ATOM 964 N N . VAL A 1 121 ? -1.365 1.299 8.639 1.00 97.75 121 VAL A N 1
ATOM 965 C CA . VAL A 1 121 ? -2.700 1.895 8.811 1.00 97.75 121 VAL A CA 1
ATOM 966 C C . VAL A 1 121 ? -3.692 1.274 7.827 1.00 97.75 121 VAL A C 1
ATOM 968 O O . VAL A 1 121 ? -4.778 0.862 8.225 1.00 97.75 121 VAL A O 1
ATOM 971 N N . PHE A 1 122 ? -3.311 1.133 6.557 1.00 98.62 122 PHE A N 1
ATOM 972 C CA . PHE A 1 122 ? -4.156 0.512 5.541 1.00 98.62 122 PHE A CA 1
ATOM 973 C C . PHE A 1 122 ? -4.516 -0.946 5.878 1.00 98.62 122 PHE A C 1
ATOM 975 O O . PHE A 1 122 ? -5.686 -1.334 5.799 1.00 98.62 122 PHE A O 1
ATOM 982 N N . CYS A 1 123 ? -3.544 -1.756 6.308 1.00 97.75 123 CYS A N 1
ATOM 983 C CA . CYS A 1 123 ? -3.797 -3.130 6.740 1.00 97.75 123 CYS A CA 1
ATOM 984 C C . CYS A 1 123 ? -4.740 -3.174 7.951 1.00 97.75 123 CYS A C 1
ATOM 986 O O . CYS A 1 123 ? -5.668 -3.982 7.991 1.00 97.75 123 CYS A O 1
ATOM 988 N N . CYS A 1 124 ? -4.555 -2.257 8.901 1.00 97.50 124 CYS A N 1
ATOM 989 C CA . CYS A 1 124 ? -5.441 -2.109 10.045 1.00 97.50 124 CYS A CA 1
ATOM 990 C C . CYS A 1 124 ? -6.889 -1.813 9.634 1.00 97.50 124 CYS A C 1
ATOM 992 O O . CYS A 1 124 ? -7.812 -2.512 10.052 1.00 97.50 124 CYS A O 1
ATOM 994 N N . LEU A 1 125 ? -7.096 -0.814 8.775 1.00 98.50 125 LEU A N 1
ATOM 995 C CA . LEU A 1 125 ? -8.433 -0.411 8.338 1.00 98.50 125 LEU A CA 1
ATOM 996 C C . LEU A 1 125 ? -9.125 -1.488 7.491 1.00 98.50 125 LEU A C 1
ATOM 998 O O . LEU A 1 125 ? -10.322 -1.715 7.653 1.00 98.50 125 LEU A O 1
ATOM 1002 N N . THR A 1 126 ? -8.387 -2.182 6.621 1.00 98.44 126 THR A N 1
ATOM 1003 C CA . THR A 1 126 ? -8.936 -3.291 5.818 1.00 98.44 126 THR A CA 1
ATOM 1004 C C . THR A 1 126 ? -9.395 -4.454 6.697 1.00 98.44 126 THR A C 1
ATOM 1006 O O . THR A 1 126 ? -10.490 -4.978 6.497 1.00 98.44 126 THR A O 1
ATOM 1009 N N . GLN A 1 127 ? -8.631 -4.809 7.731 1.00 97.25 127 GLN A N 1
ATOM 1010 C CA . GLN A 1 127 ? -9.013 -5.882 8.655 1.00 97.25 127 GLN A CA 1
ATOM 1011 C C . GLN A 1 127 ? -10.209 -5.506 9.528 1.00 97.25 127 GLN A C 1
ATOM 1013 O O . GLN A 1 127 ? -11.075 -6.352 9.756 1.00 97.25 127 GLN A O 1
ATOM 1018 N N . VAL A 1 128 ? -10.307 -4.238 9.938 1.00 97.69 128 VAL A N 1
ATOM 1019 C CA . VAL A 1 128 ? -11.478 -3.695 10.644 1.00 97.69 128 VAL A CA 1
ATOM 1020 C C . VAL A 1 128 ? -12.764 -3.856 9.825 1.00 97.69 128 VAL A C 1
ATOM 1022 O O . VAL A 1 128 ? -13.812 -4.168 10.388 1.00 97.69 128 VAL A O 1
ATOM 1025 N N . VAL A 1 129 ? -12.700 -3.700 8.497 1.00 97.38 129 VAL A N 1
ATOM 1026 C CA . VAL A 1 129 ? -13.863 -3.901 7.607 1.00 97.38 129 VAL A CA 1
ATOM 1027 C C . VAL A 1 129 ? -14.036 -5.346 7.134 1.00 97.38 129 VAL A C 1
ATOM 1029 O O . VAL A 1 129 ? -14.873 -5.617 6.277 1.00 97.38 129 VAL A O 1
ATOM 1032 N N . GLY A 1 130 ? -13.287 -6.294 7.697 1.00 96.38 130 GLY A N 1
ATOM 1033 C CA . GLY A 1 130 ? -13.459 -7.709 7.386 1.00 96.38 130 GLY A CA 1
ATOM 1034 C C . GLY A 1 130 ? -12.674 -8.201 6.167 1.00 96.38 130 GLY A C 1
ATOM 1035 O O . GLY A 1 130 ? -13.039 -9.225 5.592 1.00 96.38 130 GLY A O 1
ATOM 1036 N N . ILE A 1 131 ? -11.592 -7.521 5.777 1.00 97.25 131 ILE A N 1
ATOM 1037 C CA . ILE A 1 131 ? -10.749 -7.894 4.632 1.00 97.25 131 ILE A CA 1
ATOM 1038 C C . ILE A 1 131 ? -9.342 -8.253 5.117 1.00 97.25 131 ILE A C 1
ATOM 1040 O O . ILE A 1 131 ? -8.652 -7.444 5.736 1.00 97.25 131 ILE A O 1
ATOM 1044 N N . VAL A 1 132 ? -8.901 -9.481 4.830 1.00 96.06 132 VAL A N 1
ATOM 1045 C CA . VAL A 1 132 ? -7.546 -9.936 5.179 1.00 96.06 132 VAL A CA 1
ATOM 1046 C C . VAL A 1 132 ? -6.529 -9.145 4.373 1.00 96.06 132 VAL A C 1
ATOM 1048 O O . VAL A 1 132 ? -6.678 -8.994 3.161 1.00 96.06 132 VAL A O 1
ATOM 1051 N N . SER A 1 133 ? -5.475 -8.686 5.038 1.00 96.56 133 SER A N 1
ATOM 1052 C CA . SER A 1 133 ? -4.415 -7.908 4.413 1.00 96.56 133 SER A CA 1
ATOM 1053 C C . SER A 1 133 ? -3.041 -8.220 4.998 1.00 96.56 133 SER A C 1
ATOM 1055 O O . SER A 1 133 ? -2.920 -8.819 6.069 1.00 96.56 133 SER A O 1
ATOM 1057 N N . ARG A 1 134 ? -1.993 -7.856 4.258 1.00 95.50 134 ARG A N 1
ATOM 1058 C CA . ARG A 1 134 ? -0.592 -8.032 4.653 1.00 95.50 134 ARG A CA 1
ATOM 1059 C C . ARG A 1 134 ? 0.294 -6.951 4.052 1.00 95.50 134 ARG A C 1
ATOM 1061 O O . ARG A 1 134 ? -0.051 -6.353 3.033 1.00 95.50 134 ARG A O 1
ATOM 1068 N N . LEU A 1 135 ? 1.463 -6.760 4.653 1.00 95.62 135 LEU A N 1
ATOM 1069 C CA . LEU A 1 135 ? 2.485 -5.854 4.140 1.00 95.62 135 LEU A CA 1
ATOM 1070 C C . LEU A 1 135 ? 3.295 -6.547 3.044 1.00 95.62 135 LEU A C 1
ATOM 1072 O O . LEU A 1 135 ? 3.626 -7.734 3.158 1.00 95.62 135 LEU A O 1
ATOM 1076 N N . VAL A 1 136 ? 3.664 -5.783 2.019 1.00 95.38 136 VAL A N 1
ATOM 1077 C CA . VAL A 1 136 ? 4.576 -6.218 0.963 1.00 95.38 136 VAL A CA 1
ATOM 1078 C C . VAL A 1 136 ? 5.720 -5.220 0.836 1.00 95.38 136 VAL A C 1
ATOM 1080 O O . VAL A 1 136 ? 5.533 -4.066 0.456 1.00 95.38 136 VAL A O 1
ATOM 1083 N N . PHE A 1 137 ? 6.924 -5.694 1.126 1.00 93.75 137 PHE A N 1
ATOM 1084 C CA . PHE A 1 137 ? 8.174 -4.975 0.945 1.00 93.75 137 PHE A CA 1
ATOM 1085 C C . PHE A 1 137 ? 8.666 -5.207 -0.477 1.00 93.75 137 PHE A C 1
ATOM 1087 O O . PHE A 1 137 ? 9.016 -6.325 -0.844 1.00 93.75 137 PHE A O 1
ATOM 1094 N N . ALA A 1 138 ? 8.686 -4.153 -1.278 1.00 92.88 138 ALA A N 1
ATOM 1095 C CA . ALA A 1 138 ? 9.129 -4.177 -2.657 1.00 92.88 138 ALA A CA 1
ATOM 1096 C C . ALA A 1 138 ? 10.494 -3.494 -2.779 1.00 92.88 138 ALA A C 1
ATOM 1098 O O . ALA A 1 138 ? 10.758 -2.464 -2.161 1.00 92.88 138 ALA A O 1
ATOM 1099 N N . SER A 1 139 ? 11.389 -4.076 -3.567 1.00 90.25 139 SER A N 1
ATOM 1100 C CA . SER A 1 139 ? 12.666 -3.467 -3.926 1.00 90.25 139 SER A CA 1
ATOM 1101 C C . SER A 1 139 ? 13.049 -3.853 -5.346 1.00 90.25 139 SER A C 1
ATOM 1103 O O . SER A 1 139 ? 12.683 -4.924 -5.839 1.00 90.25 139 SER A O 1
ATOM 1105 N N . ASN A 1 140 ? 13.819 -2.991 -6.009 1.00 85.56 140 ASN A N 1
ATOM 1106 C CA . ASN A 1 140 ? 14.384 -3.364 -7.298 1.00 85.56 140 ASN A CA 1
ATOM 1107 C C . ASN A 1 140 ? 15.503 -4.418 -7.148 1.00 85.56 140 ASN A C 1
ATOM 1109 O O . ASN A 1 140 ? 16.082 -4.566 -6.072 1.00 85.56 140 ASN A O 1
ATOM 1113 N N . ILE A 1 141 ? 15.883 -5.096 -8.242 1.00 78.44 141 ILE A N 1
ATOM 1114 C CA . ILE A 1 141 ? 16.961 -6.115 -8.258 1.00 78.44 141 ILE A CA 1
ATOM 1115 C C . ILE A 1 141 ? 18.258 -5.583 -7.633 1.00 78.44 141 ILE A C 1
ATOM 1117 O O . ILE A 1 141 ? 18.941 -6.289 -6.895 1.00 78.44 141 ILE A O 1
ATOM 1121 N N . ALA A 1 142 ? 18.594 -4.321 -7.908 1.00 75.81 142 ALA A N 1
ATOM 1122 C CA . ALA A 1 142 ? 19.803 -3.690 -7.391 1.00 75.81 142 ALA A CA 1
ATOM 1123 C C . ALA A 1 142 ? 19.699 -3.255 -5.914 1.00 75.81 142 ALA A C 1
ATOM 1125 O O . ALA A 1 142 ? 20.665 -2.697 -5.396 1.00 75.81 142 ALA A O 1
ATOM 1126 N N . LYS A 1 143 ? 18.540 -3.454 -5.264 1.00 75.62 143 LYS A N 1
ATOM 1127 C CA . LYS A 1 143 ? 18.199 -3.018 -3.898 1.00 75.62 143 LYS A CA 1
ATOM 1128 C C . LYS A 1 143 ? 18.587 -1.559 -3.617 1.00 75.62 143 LYS A C 1
ATOM 1130 O O . LYS A 1 143 ? 19.023 -1.211 -2.526 1.00 75.62 143 LYS A O 1
ATOM 1135 N N . ARG A 1 144 ? 18.459 -0.700 -4.634 1.00 77.81 144 ARG A N 1
ATOM 1136 C CA . ARG A 1 144 ? 18.811 0.730 -4.568 1.00 77.81 144 ARG A CA 1
ATOM 1137 C C . ARG A 1 144 ? 17.698 1.579 -3.977 1.00 77.81 144 ARG A C 1
ATOM 1139 O O . ARG A 1 144 ? 17.968 2.674 -3.504 1.00 77.81 144 ARG A O 1
ATOM 1146 N N . TYR A 1 145 ? 16.468 1.087 -4.033 1.00 80.25 145 TYR A N 1
ATOM 1147 C CA . TYR A 1 145 ? 15.323 1.700 -3.385 1.00 80.25 145 TYR A CA 1
ATOM 1148 C C . TYR A 1 145 ? 14.354 0.621 -2.916 1.00 80.25 145 TYR A C 1
ATOM 1150 O O . TYR A 1 145 ? 14.285 -0.465 -3.501 1.00 80.25 145 TYR A O 1
ATOM 1158 N N . GLY A 1 146 ? 13.634 0.941 -1.847 1.00 85.88 146 GLY A N 1
ATOM 1159 C CA . GLY A 1 146 ? 12.563 0.128 -1.297 1.00 85.88 146 GLY A CA 1
ATOM 1160 C C . GLY A 1 146 ? 11.253 0.901 -1.305 1.00 85.88 146 GLY A C 1
ATOM 1161 O O . GLY A 1 146 ? 11.246 2.133 -1.298 1.00 85.88 146 GLY A O 1
ATOM 1162 N N . HIS A 1 147 ? 10.155 0.165 -1.322 1.00 93.25 147 HIS A N 1
ATOM 1163 C CA . HIS A 1 147 ? 8.806 0.675 -1.141 1.00 93.25 147 HIS A CA 1
ATOM 1164 C C . HIS A 1 147 ? 8.004 -0.340 -0.336 1.00 93.25 147 HIS A C 1
ATOM 1166 O O . HIS A 1 147 ? 8.293 -1.536 -0.386 1.00 93.25 147 HIS A O 1
ATOM 1172 N N . VAL A 1 148 ? 7.010 0.118 0.414 1.00 94.38 148 VAL A N 1
ATOM 1173 C CA . VAL A 1 148 ? 6.109 -0.776 1.142 1.00 94.38 148 VAL A CA 1
ATOM 1174 C C . VAL A 1 148 ? 4.700 -0.520 0.655 1.00 94.38 148 VAL A C 1
ATOM 1176 O O . VAL A 1 148 ? 4.171 0.580 0.797 1.00 94.38 148 VAL A O 1
ATOM 1179 N N . ILE A 1 149 ? 4.107 -1.554 0.078 1.00 97.38 149 ILE A N 1
ATOM 1180 C CA . ILE A 1 149 ? 2.707 -1.575 -0.331 1.00 97.38 149 ILE A CA 1
ATOM 1181 C C . ILE A 1 149 ? 1.954 -2.598 0.518 1.00 97.38 149 ILE A C 1
ATOM 1183 O O . ILE A 1 149 ? 2.526 -3.238 1.407 1.00 97.38 149 ILE A O 1
ATOM 1187 N N . SER A 1 150 ? 0.676 -2.782 0.224 1.00 98.19 150 SER A N 1
ATOM 1188 C CA . SER A 1 150 ? -0.146 -3.793 0.876 1.00 98.19 150 SER A CA 1
ATOM 1189 C C . SER A 1 150 ? -0.708 -4.782 -0.136 1.00 98.19 150 SER A C 1
ATOM 1191 O O . SER A 1 150 ? -0.843 -4.490 -1.324 1.00 98.19 150 SER A O 1
ATOM 1193 N N . GLU A 1 151 ? -1.071 -5.960 0.346 1.00 97.75 151 GLU A N 1
ATOM 1194 C CA . GLU A 1 151 ? -1.902 -6.911 -0.379 1.00 97.75 151 GLU A CA 1
ATOM 1195 C C . GLU A 1 151 ? -3.162 -7.200 0.426 1.00 97.75 151 GLU A C 1
ATOM 1197 O O . GLU A 1 151 ? -3.099 -7.330 1.648 1.00 97.75 151 GLU A O 1
ATOM 1202 N N . VAL A 1 152 ? -4.293 -7.332 -0.260 1.00 98.06 152 VAL A N 1
ATOM 1203 C CA . VAL A 1 152 ? -5.585 -7.692 0.333 1.00 98.06 152 VAL A CA 1
ATOM 1204 C C . VAL A 1 152 ? -6.138 -8.944 -0.337 1.00 98.06 152 VAL A C 1
ATOM 1206 O O . VAL A 1 152 ? -5.984 -9.121 -1.546 1.00 98.06 152 VAL A O 1
ATOM 1209 N N . LEU A 1 153 ? -6.775 -9.820 0.433 1.00 97.25 153 LEU A N 1
ATOM 1210 C CA . LEU A 1 153 ? -7.424 -11.018 -0.093 1.00 97.25 153 LEU A CA 1
ATOM 1211 C C . LEU A 1 153 ? -8.882 -10.706 -0.437 1.00 97.25 153 LEU A C 1
ATOM 1213 O O . LEU A 1 153 ? -9.706 -10.470 0.447 1.00 97.25 153 LEU A O 1
ATOM 1217 N N . LEU A 1 154 ? -9.192 -10.729 -1.728 1.00 96.75 154 LEU A N 1
ATOM 1218 C CA . LEU A 1 154 ? -10.537 -10.599 -2.278 1.00 96.75 154 LEU A CA 1
ATOM 1219 C C . LEU A 1 154 ? -11.056 -11.974 -2.738 1.00 96.75 154 LEU A C 1
ATOM 1221 O O . LEU A 1 154 ? -10.263 -12.912 -2.856 1.00 96.75 154 LEU A O 1
ATOM 1225 N N . PRO A 1 155 ? -12.364 -12.120 -3.037 1.00 93.62 155 PRO A N 1
ATOM 1226 C CA . PRO A 1 155 ? -12.908 -13.375 -3.565 1.00 93.62 155 PRO A CA 1
ATOM 1227 C C . PRO A 1 155 ? -12.180 -13.887 -4.817 1.00 93.62 155 PRO A C 1
ATOM 1229 O O . PRO A 1 155 ? -11.983 -15.091 -4.958 1.00 93.62 155 PRO A O 1
ATOM 1232 N N . ASP A 1 156 ? -11.725 -12.970 -5.677 1.00 93.06 156 ASP A N 1
ATOM 1233 C CA . ASP A 1 156 ? -11.029 -13.284 -6.933 1.00 93.06 156 ASP A CA 1
ATOM 1234 C C . ASP A 1 156 ? -9.509 -13.468 -6.765 1.00 93.06 156 ASP A C 1
ATOM 1236 O O . ASP A 1 156 ? -8.795 -13.721 -7.736 1.00 93.06 156 ASP A O 1
ATOM 1240 N N . GLY A 1 157 ? -8.997 -13.345 -5.535 1.00 95.06 157 GLY A N 1
ATOM 1241 C CA . GLY A 1 157 ? -7.592 -13.542 -5.198 1.00 95.06 157 GLY A CA 1
ATOM 1242 C C . GLY A 1 157 ? -6.943 -12.338 -4.525 1.00 95.06 157 GLY A C 1
ATOM 1243 O O . GLY A 1 157 ? -7.597 -11.430 -4.013 1.00 95.06 157 GLY A O 1
ATOM 1244 N N . TRP A 1 158 ? -5.614 -12.357 -4.496 1.00 97.62 158 TRP A N 1
ATOM 1245 C CA . TRP A 1 158 ? -4.819 -11.311 -3.866 1.00 97.62 158 TRP A CA 1
ATOM 1246 C C . TRP A 1 158 ? -4.702 -10.089 -4.776 1.00 97.62 158 TRP A C 1
ATOM 1248 O O . TRP A 1 158 ? -4.260 -10.197 -5.918 1.00 97.62 158 TRP A O 1
ATOM 1258 N N . LEU A 1 159 ? -5.058 -8.927 -4.241 1.00 98.50 159 LEU A N 1
ATOM 1259 C CA . LEU A 1 159 ? -4.900 -7.631 -4.884 1.00 98.50 159 LEU A CA 1
ATOM 1260 C C . LEU A 1 159 ? -3.760 -6.873 -4.210 1.00 98.50 159 LEU A C 1
ATOM 1262 O O . LEU A 1 159 ? -3.819 -6.608 -3.011 1.00 98.50 159 LEU A O 1
ATOM 1266 N N . ALA A 1 160 ? -2.757 -6.476 -4.985 1.00 98.62 160 ALA A N 1
ATOM 1267 C CA . ALA A 1 160 ? -1.793 -5.479 -4.558 1.00 98.62 160 ALA A CA 1
ATOM 1268 C C . ALA A 1 160 ? -2.427 -4.083 -4.556 1.00 98.62 160 ALA A C 1
ATOM 1270 O O . ALA A 1 160 ? -3.204 -3.724 -5.448 1.00 98.62 160 ALA A O 1
ATOM 1271 N N . VAL A 1 161 ? -2.061 -3.283 -3.560 1.00 98.81 161 VAL A N 1
ATOM 1272 C CA . VAL A 1 161 ? -2.531 -1.912 -3.371 1.00 98.81 161 VAL A CA 1
ATOM 1273 C C . VAL A 1 161 ? -1.352 -1.053 -2.947 1.00 98.81 161 VAL A C 1
ATOM 1275 O O . VAL A 1 161 ? -0.780 -1.277 -1.885 1.00 98.81 161 VAL A O 1
ATOM 1278 N N . ASP A 1 162 ? -1.009 -0.054 -3.756 1.00 98.38 162 ASP A N 1
ATOM 1279 C CA . ASP A 1 162 ? -0.083 1.002 -3.361 1.00 98.38 162 ASP A CA 1
ATOM 1280 C C . ASP A 1 162 ? -0.867 2.124 -2.678 1.00 98.38 162 ASP A C 1
ATOM 1282 O O . ASP A 1 162 ? -1.344 3.071 -3.311 1.00 98.38 162 ASP A O 1
ATOM 1286 N N . GLN A 1 163 ? -1.039 1.983 -1.366 1.00 98.12 163 GLN A N 1
ATOM 1287 C CA . GLN A 1 163 ? -1.792 2.929 -0.549 1.00 98.12 163 GLN A CA 1
ATOM 1288 C C . GLN A 1 163 ? -1.160 4.329 -0.510 1.00 98.12 163 GLN A C 1
ATOM 1290 O O . GLN A 1 163 ? -1.874 5.298 -0.276 1.00 98.12 163 GLN A O 1
ATOM 1295 N N . SER A 1 164 ? 0.145 4.463 -0.786 1.00 96.38 164 SER A N 1
ATOM 1296 C CA . SER A 1 164 ? 0.796 5.777 -0.888 1.00 96.38 164 SER A CA 1
ATOM 1297 C C . SER A 1 164 ? 0.256 6.596 -2.063 1.00 96.38 164 SER A C 1
ATOM 1299 O O . SER A 1 164 ? 0.316 7.822 -2.031 1.00 96.38 164 SER A O 1
ATOM 1301 N N . PHE A 1 165 ? -0.286 5.918 -3.078 1.00 97.06 165 PHE A N 1
ATOM 1302 C CA . PHE A 1 165 ? -0.859 6.513 -4.284 1.00 97.06 165 PHE A CA 1
ATOM 1303 C C . PHE A 1 165 ? -2.363 6.274 -4.442 1.00 97.06 165 PHE A C 1
ATOM 1305 O O . PHE A 1 165 ? -2.938 6.675 -5.451 1.00 97.06 165 PHE A O 1
ATOM 1312 N N . GLY A 1 166 ? -3.006 5.582 -3.497 1.00 97.81 166 GLY A N 1
ATOM 1313 C CA . GLY A 1 166 ? -4.398 5.155 -3.647 1.00 97.81 166 GLY A CA 1
ATOM 1314 C C . GLY A 1 166 ? -4.606 4.207 -4.837 1.00 97.81 166 GLY A C 1
ATOM 1315 O O . GLY A 1 166 ? -5.705 4.117 -5.380 1.00 97.81 166 GLY A O 1
ATOM 1316 N N . PHE A 1 167 ? -3.552 3.517 -5.286 1.00 98.38 167 PHE A N 1
ATOM 1317 C CA . PHE A 1 167 ? -3.561 2.769 -6.540 1.00 98.38 167 PHE A CA 1
ATOM 1318 C C . PHE A 1 167 ? -3.804 1.277 -6.301 1.00 98.38 167 PHE A C 1
ATOM 1320 O O . PHE A 1 167 ? -3.007 0.594 -5.659 1.00 98.38 167 PHE A O 1
ATOM 1327 N N . CYS A 1 168 ? -4.891 0.747 -6.860 1.00 98.50 168 CYS A N 1
ATOM 1328 C CA . CYS A 1 168 ? -5.193 -0.685 -6.852 1.00 98.50 168 CYS A CA 1
ATOM 1329 C C . CYS A 1 168 ? -4.726 -1.327 -8.162 1.00 98.50 168 CYS A C 1
ATOM 1331 O O . CYS A 1 168 ? -5.147 -0.899 -9.240 1.00 98.50 168 CYS A O 1
ATOM 1333 N N . PHE A 1 169 ? -3.913 -2.382 -8.088 1.00 98.44 169 PHE A N 1
ATOM 1334 C CA . PHE A 1 169 ? -3.396 -3.059 -9.277 1.00 98.44 169 PHE A CA 1
ATOM 1335 C C . PHE A 1 169 ? -4.469 -3.979 -9.879 1.00 98.44 169 PHE A C 1
ATOM 1337 O O . PHE A 1 169 ? -4.565 -5.161 -9.560 1.00 98.44 169 PHE A O 1
ATOM 1344 N N . VAL A 1 170 ? -5.301 -3.415 -10.755 1.00 97.94 170 VAL A N 1
ATOM 1345 C CA . VAL A 1 170 ? -6.337 -4.133 -11.508 1.00 97.94 170 VAL A CA 1
ATOM 1346 C C . VAL A 1 170 ? -6.059 -3.974 -12.998 1.00 97.94 170 VAL A C 1
ATOM 1348 O O . VAL A 1 170 ? -5.926 -2.854 -13.487 1.00 97.94 170 VAL A O 1
ATOM 1351 N N . ALA A 1 171 ? -5.983 -5.084 -13.729 1.00 96.62 171 ALA A N 1
ATOM 1352 C CA . ALA A 1 171 ? -5.747 -5.085 -15.170 1.00 96.62 171 ALA A CA 1
ATOM 1353 C C . ALA A 1 171 ? -6.682 -6.083 -15.855 1.00 96.62 171 ALA A C 1
ATOM 1355 O O . ALA A 1 171 ? -6.798 -7.224 -15.412 1.00 96.62 171 ALA A O 1
ATOM 1356 N N . SER A 1 172 ? -7.345 -5.654 -16.934 1.00 93.62 172 SER A N 1
ATOM 1357 C CA . SER A 1 172 ? -8.309 -6.483 -17.680 1.00 93.62 172 SER A CA 1
ATOM 1358 C C . SER A 1 172 ? -9.352 -7.145 -16.770 1.00 93.62 172 SER A C 1
ATOM 1360 O O . SER A 1 172 ? -9.557 -8.351 -16.837 1.00 93.62 172 SER A O 1
ATOM 1362 N N . GLU A 1 173 ? -9.947 -6.353 -15.868 1.00 91.06 173 GLU A N 1
ATOM 1363 C CA . GLU A 1 173 ? -10.947 -6.792 -14.874 1.00 91.06 173 GLU A CA 1
ATOM 1364 C C . GLU A 1 173 ? -10.444 -7.825 -13.846 1.00 91.06 173 GLU A C 1
ATOM 1366 O O . GLU A 1 173 ? -11.220 -8.314 -13.031 1.00 91.06 173 GLU A O 1
ATOM 1371 N N . ARG A 1 174 ? -9.138 -8.113 -13.819 1.00 95.50 174 ARG A N 1
ATOM 1372 C CA . ARG A 1 174 ? -8.513 -9.036 -12.870 1.00 95.50 174 ARG A CA 1
ATOM 1373 C C . ARG A 1 174 ? -7.710 -8.288 -11.811 1.00 95.50 174 ARG A C 1
ATOM 1375 O O . ARG A 1 174 ? -6.984 -7.340 -12.116 1.00 95.50 174 ARG A O 1
ATOM 1382 N N . VAL A 1 175 ? -7.798 -8.763 -10.572 1.00 97.44 175 VAL A N 1
ATOM 1383 C CA . VAL A 1 175 ? -6.929 -8.328 -9.473 1.00 97.44 175 VAL A CA 1
ATOM 1384 C C . VAL A 1 175 ? -5.517 -8.881 -9.658 1.00 97.44 175 VAL A C 1
ATOM 1386 O O . VAL A 1 175 ? -5.329 -10.057 -9.970 1.00 97.44 175 VAL A O 1
ATOM 1389 N N . ILE A 1 176 ? -4.514 -8.025 -9.501 1.00 98.25 176 ILE A N 1
ATOM 1390 C CA . ILE A 1 176 ? -3.111 -8.379 -9.702 1.00 98.25 176 ILE A CA 1
ATOM 1391 C C . ILE A 1 176 ? -2.437 -8.429 -8.339 1.00 98.25 176 ILE A C 1
ATOM 1393 O O . ILE A 1 176 ? -2.421 -7.435 -7.613 1.00 98.25 176 ILE A O 1
ATOM 1397 N N . CYS A 1 177 ? -1.877 -9.585 -7.990 1.00 97.62 177 CYS A N 1
ATOM 1398 C CA . CYS A 1 177 ? -1.079 -9.722 -6.780 1.00 97.62 177 CYS A CA 1
ATOM 1399 C C . CYS A 1 177 ? 0.311 -9.103 -6.989 1.00 97.62 177 CYS A C 1
ATOM 1401 O O . CYS A 1 177 ? 0.762 -8.919 -8.119 1.00 97.62 177 CYS A O 1
ATOM 1403 N N . ALA A 1 178 ? 1.022 -8.798 -5.908 1.00 97.00 178 ALA A N 1
ATOM 1404 C CA . ALA A 1 178 ? 2.291 -8.082 -5.953 1.00 97.00 178 ALA A CA 1
ATOM 1405 C C . ALA A 1 178 ? 3.338 -8.801 -6.813 1.00 97.00 178 ALA A C 1
ATOM 1407 O O . ALA A 1 178 ? 4.029 -8.158 -7.599 1.00 97.00 178 ALA A O 1
ATOM 1408 N N . ALA A 1 179 ? 3.404 -10.136 -6.730 1.00 95.38 179 ALA A N 1
ATOM 1409 C CA . ALA A 1 179 ? 4.297 -10.941 -7.564 1.00 95.38 179 ALA A CA 1
ATOM 1410 C C . ALA A 1 179 ? 4.023 -10.767 -9.067 1.00 95.38 179 ALA A C 1
ATOM 1412 O O . ALA A 1 179 ? 4.954 -10.742 -9.872 1.00 95.38 179 ALA A O 1
ATOM 1413 N N . ASP A 1 180 ? 2.761 -10.600 -9.455 1.00 96.69 180 ASP A N 1
ATOM 1414 C CA . ASP A 1 180 ? 2.388 -10.457 -10.860 1.00 96.69 180 ASP A CA 1
ATOM 1415 C C . ASP A 1 180 ? 2.641 -9.046 -11.405 1.00 96.69 180 ASP A C 1
ATOM 1417 O O . ASP A 1 180 ? 2.735 -8.896 -12.618 1.00 96.69 180 ASP A O 1
ATOM 1421 N N . ILE A 1 181 ? 2.853 -8.028 -10.557 1.00 96.56 181 ILE A N 1
ATOM 1422 C CA . ILE A 1 181 ? 3.179 -6.662 -11.016 1.00 96.56 181 ILE A CA 1
ATOM 1423 C C . ILE A 1 181 ? 4.412 -6.665 -11.933 1.00 96.56 181 ILE A C 1
ATOM 1425 O O . ILE A 1 181 ? 4.445 -5.948 -12.936 1.00 96.56 181 ILE A O 1
ATOM 1429 N N . TYR A 1 182 ? 5.425 -7.467 -11.593 1.00 93.81 182 TYR A N 1
ATOM 1430 C CA . TYR A 1 182 ? 6.636 -7.592 -12.399 1.00 93.81 182 TYR A CA 1
ATOM 1431 C C . TYR A 1 182 ? 6.606 -8.793 -13.354 1.00 93.81 182 TYR A C 1
ATOM 1433 O O . TYR A 1 182 ? 7.068 -8.673 -14.491 1.00 93.81 182 TYR A O 1
ATOM 1441 N N . HIS A 1 183 ? 6.096 -9.944 -12.902 1.00 93.25 183 HIS A N 1
ATOM 1442 C CA . HIS A 1 183 ? 6.210 -11.206 -13.640 1.00 93.25 183 HIS A CA 1
ATOM 1443 C C . HIS A 1 183 ? 5.138 -11.414 -14.717 1.00 93.25 183 HIS A C 1
ATOM 1445 O O . HIS A 1 183 ? 5.384 -12.156 -15.670 1.00 93.25 183 HIS A O 1
ATOM 1451 N N . ASP A 1 184 ? 3.981 -10.760 -14.612 1.00 96.12 184 ASP A N 1
ATOM 1452 C CA . ASP A 1 184 ? 2.956 -10.798 -15.651 1.00 96.12 184 ASP A CA 1
ATOM 1453 C C . ASP A 1 184 ? 3.188 -9.663 -16.655 1.00 96.12 184 ASP A C 1
ATOM 1455 O O . ASP A 1 184 ? 2.881 -8.494 -16.409 1.00 96.12 184 ASP A O 1
ATOM 1459 N N . VAL A 1 185 ? 3.750 -10.023 -17.810 1.00 96.31 185 VAL A N 1
ATOM 1460 C CA . VAL A 1 185 ? 4.124 -9.076 -18.870 1.00 96.31 185 VAL A CA 1
ATOM 1461 C C . VAL A 1 185 ? 2.927 -8.258 -19.354 1.00 96.31 185 VAL A C 1
ATOM 1463 O O . VAL A 1 185 ? 3.074 -7.064 -19.621 1.00 96.31 185 VAL A O 1
ATOM 1466 N N . GLU A 1 186 ? 1.748 -8.871 -19.457 1.00 97.06 186 GLU A N 1
ATOM 1467 C CA . GLU A 1 186 ? 0.566 -8.194 -19.983 1.00 97.06 186 GLU A CA 1
ATOM 1468 C C . GLU A 1 186 ? -0.042 -7.260 -18.937 1.00 97.06 186 GLU A C 1
ATOM 1470 O O . GLU A 1 186 ? -0.302 -6.092 -19.239 1.00 97.06 186 GLU A O 1
ATOM 1475 N N . ALA A 1 187 ? -0.189 -7.720 -17.690 1.00 96.75 187 ALA A N 1
ATOM 1476 C CA . ALA A 1 187 ? -0.641 -6.857 -16.600 1.00 96.75 187 ALA A CA 1
ATOM 1477 C C . ALA A 1 187 ? 0.295 -5.651 -16.439 1.00 96.75 187 ALA A C 1
ATOM 1479 O O . ALA A 1 187 ? -0.157 -4.506 -16.396 1.00 96.75 187 ALA A O 1
ATOM 1480 N N . ARG A 1 188 ? 1.611 -5.885 -16.455 1.00 96.12 188 ARG A N 1
ATOM 1481 C CA . ARG A 1 188 ? 2.619 -4.827 -16.377 1.00 96.12 188 ARG A CA 1
ATOM 1482 C C . ARG A 1 188 ? 2.493 -3.820 -17.518 1.00 96.12 188 ARG A C 1
ATOM 1484 O O . ARG A 1 188 ? 2.550 -2.615 -17.273 1.00 96.12 188 ARG A O 1
ATOM 1491 N N . ARG A 1 189 ? 2.307 -4.290 -18.756 1.00 97.50 189 ARG A N 1
ATOM 1492 C CA . ARG A 1 189 ? 2.114 -3.427 -19.933 1.00 97.50 189 ARG A CA 1
ATOM 1493 C C . ARG A 1 189 ? 0.892 -2.519 -19.772 1.00 97.50 189 ARG A C 1
ATOM 1495 O O . ARG A 1 189 ? 0.955 -1.354 -20.157 1.00 97.50 189 ARG A O 1
ATOM 1502 N N . LEU A 1 190 ? -0.195 -3.040 -19.205 1.00 97.69 190 LEU A N 1
ATOM 1503 C CA . LEU A 1 190 ? -1.438 -2.298 -18.975 1.00 97.69 190 LEU A CA 1
ATOM 1504 C C . LEU A 1 190 ? -1.328 -1.298 -17.811 1.00 97.69 190 LEU A C 1
ATOM 1506 O O . LEU A 1 190 ? -1.883 -0.205 -17.893 1.00 97.69 190 LEU A O 1
ATOM 1510 N N . LEU A 1 191 ? -0.599 -1.648 -16.749 1.00 97.81 191 LEU A N 1
ATOM 1511 C CA . LEU A 1 191 ? -0.491 -0.846 -15.522 1.00 97.81 191 LEU A CA 1
ATOM 1512 C C . LEU A 1 191 ? 0.575 0.255 -15.618 1.00 97.81 191 LEU A C 1
ATOM 1514 O O . LEU A 1 191 ? 0.418 1.319 -15.016 1.00 97.81 191 LEU A O 1
ATOM 1518 N N . ALA A 1 192 ? 1.648 0.029 -16.386 1.00 97.19 192 ALA A N 1
ATOM 1519 C CA . ALA A 1 192 ? 2.795 0.934 -16.454 1.00 97.19 192 ALA A CA 1
ATOM 1520 C C . ALA A 1 192 ? 2.446 2.385 -16.843 1.00 97.19 192 ALA A C 1
ATOM 1522 O O . ALA A 1 192 ? 2.971 3.287 -16.188 1.00 97.19 192 ALA A O 1
ATOM 1523 N N . PRO A 1 193 ? 1.568 2.668 -17.830 1.00 97.50 193 PRO A N 1
ATOM 1524 C CA . PRO A 1 193 ? 1.235 4.049 -18.181 1.00 97.50 193 PRO A CA 1
ATOM 1525 C C . PRO A 1 193 ? 0.548 4.810 -17.042 1.00 97.50 193 PRO A C 1
ATOM 1527 O O . PRO A 1 193 ? 0.898 5.959 -16.775 1.00 97.50 193 PRO A O 1
ATOM 1530 N N . ALA A 1 194 ? -0.402 4.171 -16.351 1.00 97.44 194 ALA A N 1
ATOM 1531 C CA . ALA A 1 194 ? -1.138 4.791 -15.251 1.00 97.44 194 ALA A CA 1
ATOM 1532 C C . ALA A 1 194 ? -0.226 5.024 -14.039 1.00 97.44 194 ALA A C 1
ATOM 1534 O O . ALA A 1 194 ? -0.159 6.133 -13.515 1.00 97.44 194 ALA A O 1
ATOM 1535 N N . TYR A 1 195 ? 0.542 4.006 -13.649 1.00 97.50 195 TYR A N 1
ATOM 1536 C CA . TYR A 1 195 ? 1.457 4.106 -12.515 1.00 97.50 195 TYR A CA 1
ATOM 1537 C C . TYR A 1 195 ? 2.607 5.094 -12.779 1.00 97.50 195 TYR A C 1
ATOM 1539 O O . TYR A 1 195 ? 2.984 5.883 -11.914 1.00 97.50 195 TYR A O 1
ATOM 1547 N N . GLY A 1 196 ? 3.131 5.113 -14.009 1.00 97.31 196 GLY A N 1
ATOM 1548 C CA . GLY A 1 196 ? 4.135 6.083 -14.439 1.00 97.31 196 GLY A CA 1
ATOM 1549 C C . GLY A 1 196 ? 3.615 7.520 -14.407 1.00 97.31 196 GLY A C 1
ATOM 1550 O O . GLY A 1 196 ? 4.342 8.417 -13.984 1.00 97.31 196 GLY A O 1
ATOM 1551 N N . ARG A 1 197 ? 2.348 7.749 -14.782 1.00 97.50 197 ARG A N 1
ATOM 1552 C CA . ARG A 1 197 ? 1.723 9.075 -14.692 1.00 97.50 197 ARG A CA 1
ATOM 1553 C C . ARG A 1 197 ? 1.653 9.577 -13.251 1.00 97.50 197 ARG A C 1
ATOM 1555 O O . ARG A 1 197 ? 2.080 10.697 -13.008 1.00 97.50 197 ARG A O 1
ATOM 1562 N N . ILE A 1 198 ? 1.234 8.731 -12.311 1.00 96.81 198 ILE A N 1
ATOM 1563 C CA . ILE A 1 198 ? 1.213 9.064 -10.877 1.00 96.81 198 ILE A CA 1
ATOM 1564 C C . ILE A 1 198 ? 2.609 9.474 -10.384 1.00 96.81 198 ILE A C 1
ATOM 1566 O O . ILE A 1 198 ? 2.757 10.476 -9.689 1.00 96.81 198 ILE A O 1
ATOM 1570 N N . CYS A 1 199 ? 3.653 8.744 -10.785 1.00 96.25 199 CYS A N 1
ATOM 1571 C CA . CYS A 1 199 ? 5.031 9.082 -10.421 1.00 96.25 199 CYS A CA 1
ATOM 1572 C C . CYS A 1 199 ? 5.475 10.437 -11.002 1.00 96.25 199 CYS A C 1
ATOM 1574 O O . CYS A 1 199 ? 6.137 11.218 -10.317 1.00 96.25 199 CYS A O 1
ATOM 1576 N N . VAL A 1 200 ? 5.109 10.731 -12.255 1.00 96.62 200 VAL A N 1
ATOM 1577 C CA . VAL A 1 200 ? 5.387 12.026 -12.899 1.00 96.62 200 VAL A CA 1
ATOM 1578 C C . VAL A 1 200 ? 4.666 13.163 -12.178 1.00 96.62 200 VAL A C 1
ATOM 1580 O O . VAL A 1 200 ? 5.293 14.186 -11.903 1.00 96.62 200 VAL A O 1
ATOM 1583 N N . ASP A 1 201 ? 3.393 12.973 -11.841 1.00 96.56 201 ASP A N 1
ATOM 1584 C CA . ASP A 1 201 ? 2.585 13.973 -11.144 1.00 96.56 201 ASP A CA 1
ATOM 1585 C C . ASP A 1 201 ? 3.169 14.245 -9.743 1.00 96.56 201 ASP A C 1
ATOM 1587 O O . ASP A 1 201 ? 3.424 15.400 -9.404 1.00 96.56 201 ASP A O 1
ATOM 1591 N N . LEU A 1 202 ? 3.558 13.200 -8.996 1.00 95.31 202 LEU A N 1
ATOM 1592 C CA . LEU A 1 202 ? 4.254 13.335 -7.708 1.00 95.31 202 LEU A CA 1
ATOM 1593 C C . LEU A 1 202 ? 5.557 14.145 -7.824 1.00 95.31 202 LEU A C 1
ATOM 1595 O O . LEU A 1 202 ? 5.850 14.989 -6.976 1.00 95.31 202 LEU A O 1
ATOM 1599 N N . ILE A 1 203 ? 6.364 13.897 -8.863 1.00 95.88 203 ILE A N 1
ATOM 1600 C CA . ILE A 1 203 ? 7.592 14.670 -9.112 1.00 95.88 203 ILE A CA 1
ATOM 1601 C C . ILE A 1 203 ? 7.264 16.129 -9.428 1.00 95.88 203 ILE A C 1
ATOM 1603 O O . ILE A 1 203 ? 8.003 17.014 -8.995 1.00 95.88 203 ILE A O 1
ATOM 1607 N N . GLY A 1 204 ? 6.198 16.383 -10.187 1.00 96.69 204 GLY A N 1
ATOM 1608 C CA . GLY A 1 204 ? 5.726 17.732 -10.483 1.00 96.69 204 GLY A CA 1
ATOM 1609 C C . GLY A 1 204 ? 5.296 18.481 -9.223 1.00 96.69 204 GLY A C 1
ATOM 1610 O O . GLY A 1 204 ? 5.643 19.648 -9.059 1.00 96.69 204 GLY A O 1
ATOM 1611 N N . GLU A 1 205 ? 4.605 17.794 -8.315 1.00 95.25 205 GLU A N 1
ATOM 1612 C CA . GLU A 1 205 ? 4.103 18.368 -7.068 1.00 95.25 205 GLU A CA 1
ATOM 1613 C C . GLU A 1 205 ? 5.203 18.611 -6.034 1.00 95.25 205 GLU A C 1
ATOM 1615 O O . GLU A 1 205 ? 5.293 19.711 -5.494 1.00 95.25 205 GLU A O 1
ATOM 1620 N N . LEU A 1 206 ? 6.046 17.614 -5.749 1.00 95.00 206 LEU A N 1
ATOM 1621 C CA . LEU A 1 206 ? 7.058 17.678 -4.683 1.00 95.00 206 LEU A CA 1
ATOM 1622 C C . LEU A 1 206 ? 8.414 18.213 -5.150 1.00 95.00 206 LEU A C 1
ATOM 1624 O O . LEU A 1 206 ? 9.235 18.651 -4.342 1.00 95.00 206 LEU A O 1
ATOM 1628 N N . GLY A 1 207 ? 8.668 18.172 -6.454 1.00 94.50 207 GLY A N 1
ATOM 1629 C CA . GLY A 1 207 ? 9.960 18.489 -7.037 1.00 94.50 207 GLY A CA 1
ATOM 1630 C C . GLY A 1 207 ? 10.976 17.346 -6.920 1.00 94.50 207 GLY A C 1
ATOM 1631 O O . GLY A 1 207 ? 11.005 16.554 -5.975 1.00 94.50 207 GLY A O 1
ATOM 1632 N N . ARG A 1 208 ? 11.894 17.295 -7.893 1.00 93.44 208 ARG A N 1
ATOM 1633 C CA . ARG A 1 208 ? 12.902 16.226 -8.021 1.00 93.44 208 ARG A CA 1
ATOM 1634 C C . ARG A 1 208 ? 13.870 16.127 -6.833 1.00 93.44 208 ARG A C 1
ATOM 1636 O O . ARG A 1 208 ? 14.394 15.046 -6.576 1.00 93.44 208 ARG A O 1
ATOM 1643 N N . ALA A 1 209 ? 14.126 17.220 -6.114 1.00 92.00 209 ALA A N 1
ATOM 1644 C CA . ALA A 1 209 ? 15.023 17.216 -4.955 1.00 92.00 209 ALA A CA 1
ATOM 1645 C C . ALA A 1 209 ? 14.494 16.325 -3.814 1.00 92.00 209 ALA A C 1
ATOM 1647 O O . ALA A 1 209 ? 15.230 15.490 -3.289 1.00 92.00 209 ALA A O 1
ATOM 1648 N N . ILE A 1 210 ? 13.203 16.441 -3.486 1.00 92.44 210 ILE A N 1
ATOM 1649 C CA . ILE A 1 210 ? 12.571 15.630 -2.438 1.00 92.44 210 ILE A CA 1
ATOM 1650 C C . ILE A 1 210 ? 12.419 14.188 -2.925 1.00 92.44 210 ILE A C 1
ATOM 1652 O O . ILE A 1 210 ? 12.857 13.250 -2.255 1.00 92.44 210 ILE A O 1
ATOM 1656 N N . THR A 1 211 ? 11.869 13.992 -4.127 1.00 91.06 211 THR A N 1
ATOM 1657 C CA . THR A 1 211 ? 11.572 12.640 -4.620 1.00 91.06 211 THR A CA 1
ATOM 1658 C C . THR A 1 211 ? 12.828 11.805 -4.864 1.00 91.06 211 THR A C 1
ATOM 1660 O O . THR A 1 211 ? 12.841 10.628 -4.526 1.00 91.06 211 THR A O 1
ATOM 1663 N N . SER A 1 212 ? 13.924 12.382 -5.369 1.00 89.12 212 SER A N 1
ATOM 1664 C CA . SER A 1 212 ? 15.153 11.608 -5.614 1.00 89.12 212 SER A CA 1
ATOM 1665 C C . SER A 1 212 ? 15.841 11.121 -4.335 1.00 89.12 212 SER A C 1
ATOM 1667 O O . SER A 1 212 ? 16.485 10.071 -4.370 1.00 89.12 212 SER A O 1
ATOM 1669 N N . THR A 1 213 ? 15.692 11.840 -3.215 1.00 85.25 213 THR A N 1
ATOM 1670 C CA . THR A 1 213 ? 16.332 11.475 -1.941 1.00 85.25 213 THR A CA 1
ATOM 1671 C C . THR A 1 213 ? 15.480 10.547 -1.089 1.00 85.25 213 THR A C 1
ATOM 1673 O O . THR A 1 213 ? 16.031 9.708 -0.383 1.00 85.25 213 THR A O 1
ATOM 1676 N N . SER A 1 214 ? 14.157 10.699 -1.148 1.00 82.19 214 SER A N 1
ATOM 1677 C CA . SER A 1 214 ? 13.244 10.036 -0.215 1.00 82.19 214 SER A CA 1
ATOM 1678 C C . SER A 1 214 ? 12.310 9.024 -0.902 1.00 82.19 214 SER A C 1
ATOM 1680 O O . SER A 1 214 ? 11.740 8.183 -0.215 1.00 82.19 214 SER A O 1
ATOM 1682 N N . PHE A 1 215 ? 12.174 9.049 -2.238 1.00 85.38 215 PHE A N 1
ATOM 1683 C CA . PHE A 1 215 ? 11.340 8.103 -2.995 1.00 85.38 215 PHE A CA 1
ATOM 1684 C C . PHE A 1 215 ? 11.875 7.818 -4.407 1.00 85.38 215 PHE A C 1
ATOM 1686 O O . PHE A 1 215 ? 11.219 8.060 -5.423 1.00 85.38 215 PHE A O 1
ATOM 1693 N N . THR A 1 216 ? 13.092 7.279 -4.487 1.00 86.62 216 THR A N 1
ATOM 1694 C CA . THR A 1 216 ? 13.809 7.087 -5.759 1.00 86.62 216 THR A CA 1
ATOM 1695 C C . THR A 1 216 ? 13.039 6.235 -6.780 1.00 86.62 216 THR A C 1
ATOM 1697 O O . THR A 1 216 ? 13.208 6.446 -7.982 1.00 86.62 216 THR A O 1
ATOM 1700 N N . MET A 1 217 ? 12.149 5.335 -6.336 1.00 88.81 217 MET A N 1
ATOM 1701 C CA . MET A 1 217 ? 11.274 4.550 -7.219 1.00 88.81 217 MET A CA 1
ATOM 1702 C C . MET A 1 217 ? 10.445 5.434 -8.159 1.00 88.81 217 MET A C 1
ATOM 1704 O O . MET A 1 217 ? 10.394 5.158 -9.355 1.00 88.81 217 MET A O 1
ATOM 1708 N N . ALA A 1 218 ? 9.862 6.525 -7.647 1.00 88.94 218 ALA A N 1
ATOM 1709 C CA . ALA A 1 218 ? 9.055 7.447 -8.446 1.00 88.94 218 ALA A CA 1
ATOM 1710 C C . ALA A 1 218 ? 9.882 8.141 -9.542 1.00 88.94 218 ALA A C 1
ATOM 1712 O O . ALA A 1 218 ? 9.350 8.539 -10.571 1.00 88.94 218 ALA A O 1
ATOM 1713 N N . THR A 1 219 ? 11.198 8.262 -9.342 1.00 90.69 219 THR A N 1
ATOM 1714 C CA . THR A 1 219 ? 12.123 8.879 -10.307 1.00 90.69 219 THR A CA 1
ATOM 1715 C C . THR A 1 219 ? 12.745 7.903 -11.306 1.00 90.69 219 THR A C 1
ATOM 1717 O O . THR A 1 219 ? 13.538 8.338 -12.140 1.00 90.69 219 THR A O 1
ATOM 1720 N N . SER A 1 220 ? 12.416 6.611 -11.217 1.00 90.44 220 SER A N 1
ATOM 1721 C CA . SER A 1 220 ? 12.863 5.580 -12.158 1.00 90.44 220 SER A CA 1
ATOM 1722 C C . SER A 1 220 ? 12.143 5.716 -13.502 1.00 90.44 220 SER A C 1
ATOM 1724 O O . SER A 1 220 ? 10.948 6.000 -13.531 1.00 90.44 220 SER A O 1
ATOM 1726 N N . ASP A 1 221 ? 12.830 5.422 -14.608 1.00 89.56 221 ASP A N 1
ATOM 1727 C CA . ASP A 1 221 ? 12.204 5.340 -15.941 1.00 89.56 221 ASP A CA 1
ATOM 1728 C C . ASP A 1 221 ? 11.152 4.216 -16.004 1.00 89.56 221 ASP A C 1
ATOM 1730 O O . ASP A 1 221 ? 10.187 4.268 -16.766 1.00 89.56 221 ASP A O 1
ATOM 1734 N N . THR A 1 222 ? 11.326 3.198 -15.160 1.00 91.06 222 THR A N 1
ATOM 1735 C CA . THR A 1 222 ? 10.453 2.032 -15.020 1.00 91.06 222 THR A CA 1
ATOM 1736 C C . THR A 1 222 ? 10.098 1.815 -13.544 1.00 91.06 222 THR A C 1
ATOM 1738 O O . THR A 1 222 ? 10.665 0.936 -12.894 1.00 91.06 222 THR A O 1
ATOM 1741 N N . PRO A 1 223 ? 9.166 2.591 -12.958 1.00 93.56 223 PRO A N 1
ATOM 1742 C CA . PRO A 1 223 ? 8.846 2.487 -11.529 1.00 93.56 223 PRO A CA 1
ATOM 1743 C C . PRO A 1 223 ? 8.398 1.082 -11.101 1.00 93.56 223 PRO A C 1
ATOM 1745 O O . PRO A 1 223 ? 8.741 0.627 -10.014 1.00 93.56 223 PRO A O 1
ATOM 1748 N N . LEU A 1 224 ? 7.716 0.346 -11.990 1.00 95.44 224 LEU A N 1
ATOM 1749 C CA . LEU A 1 224 ? 7.282 -1.029 -11.720 1.00 95.44 224 LEU A CA 1
ATOM 1750 C C . LEU A 1 224 ? 8.436 -2.047 -11.592 1.00 95.44 224 LEU A C 1
ATOM 1752 O O . LEU A 1 224 ? 8.216 -3.149 -11.097 1.00 95.44 224 LEU A O 1
ATOM 1756 N N . ASP A 1 225 ? 9.675 -1.697 -11.961 1.00 93.88 225 ASP A N 1
ATOM 1757 C CA . ASP A 1 225 ? 10.847 -2.535 -11.646 1.00 93.88 225 ASP A CA 1
ATOM 1758 C C . ASP A 1 225 ? 11.132 -2.594 -10.136 1.00 93.88 225 ASP A C 1
ATOM 1760 O O . ASP A 1 225 ? 11.849 -3.487 -9.671 1.00 93.88 225 ASP A O 1
ATOM 1764 N N . GLY A 1 226 ? 10.532 -1.691 -9.354 1.00 92.44 226 GLY A N 1
ATOM 1765 C CA . GLY A 1 226 ? 10.534 -1.735 -7.896 1.00 92.44 226 GLY A CA 1
ATOM 1766 C C . GLY A 1 226 ? 9.887 -2.984 -7.302 1.00 92.44 226 GLY A C 1
ATOM 1767 O O . GLY A 1 226 ? 10.149 -3.287 -6.147 1.00 92.44 226 GLY A O 1
ATOM 1768 N N . PHE A 1 227 ? 9.110 -3.741 -8.082 1.00 94.19 227 PHE A N 1
ATOM 1769 C CA . PHE A 1 227 ? 8.419 -4.958 -7.638 1.00 94.19 227 PHE A CA 1
ATOM 1770 C C . PHE A 1 227 ? 9.130 -6.252 -8.065 1.00 94.19 227 PHE A C 1
ATOM 1772 O O . PHE A 1 227 ? 8.534 -7.323 -8.072 1.00 94.19 227 PHE A O 1
ATOM 1779 N N . THR A 1 228 ? 10.409 -6.165 -8.438 1.00 92.12 228 THR A N 1
ATOM 1780 C CA . THR A 1 228 ? 11.217 -7.328 -8.852 1.00 92.12 228 THR A CA 1
ATOM 1781 C C . THR A 1 228 ? 11.611 -8.238 -7.699 1.00 92.12 228 THR A C 1
ATOM 1783 O O . THR A 1 228 ? 11.727 -9.446 -7.888 1.00 92.12 228 THR A O 1
ATOM 1786 N N . ASN A 1 229 ? 11.850 -7.669 -6.519 1.00 91.50 229 ASN A N 1
ATOM 1787 C CA . ASN A 1 229 ? 12.155 -8.414 -5.311 1.00 91.50 229 ASN A CA 1
ATOM 1788 C C . ASN A 1 229 ? 11.127 -8.075 -4.234 1.00 91.50 229 ASN A C 1
ATOM 1790 O O . ASN A 1 229 ? 10.988 -6.911 -3.852 1.00 91.50 229 ASN A O 1
ATOM 1794 N N . LEU A 1 230 ? 10.425 -9.101 -3.755 1.00 93.25 230 LEU A N 1
ATOM 1795 C CA . LEU A 1 230 ? 9.302 -8.957 -2.839 1.00 93.25 230 LEU A CA 1
ATOM 1796 C C . LEU A 1 230 ? 9.548 -9.714 -1.540 1.00 93.25 230 LEU A C 1
ATOM 1798 O O . LEU A 1 230 ? 10.022 -10.850 -1.549 1.00 93.25 230 LEU A O 1
ATOM 1802 N N . GLY A 1 231 ? 9.163 -9.083 -0.440 1.00 92.38 231 GLY A N 1
ATOM 1803 C CA . GLY A 1 231 ? 9.053 -9.665 0.884 1.00 92.38 231 GLY A CA 1
ATOM 1804 C C . GLY A 1 231 ? 7.628 -9.525 1.406 1.00 92.38 231 GLY A C 1
ATOM 1805 O O . GLY A 1 231 ? 7.043 -8.454 1.297 1.00 92.38 231 GLY A O 1
ATOM 1806 N N . PHE A 1 232 ? 7.063 -10.576 1.989 1.00 93.19 232 PHE A N 1
ATOM 1807 C CA . PHE A 1 232 ? 5.705 -10.559 2.539 1.00 93.19 232 PHE A CA 1
ATOM 1808 C C . PHE A 1 232 ? 5.759 -10.647 4.053 1.00 93.19 232 PHE A C 1
ATOM 1810 O O . PHE A 1 232 ? 6.443 -11.522 4.573 1.00 93.19 232 PHE A O 1
ATOM 1817 N N . CYS A 1 233 ? 5.020 -9.793 4.756 1.00 92.25 233 CYS A N 1
ATOM 1818 C CA . CYS A 1 233 ? 4.898 -9.850 6.209 1.00 92.25 233 CYS A CA 1
ATOM 1819 C C . CYS A 1 233 ? 3.425 -9.865 6.599 1.00 92.25 233 CYS A C 1
ATOM 1821 O O . CYS A 1 233 ? 2.683 -8.921 6.316 1.00 92.25 233 CYS A O 1
ATOM 1823 N N . ASN A 1 234 ? 3.008 -10.928 7.287 1.00 90.31 234 ASN A N 1
ATOM 1824 C CA . ASN A 1 234 ? 1.708 -10.938 7.942 1.00 90.31 234 ASN A CA 1
ATOM 1825 C C . ASN A 1 234 ? 1.658 -9.815 8.978 1.00 90.31 234 ASN A C 1
ATOM 1827 O O . ASN A 1 234 ? 2.566 -9.676 9.795 1.00 90.31 234 ASN A O 1
ATOM 1831 N N . TYR A 1 235 ? 0.590 -9.033 8.944 1.00 89.25 235 TYR A N 1
ATOM 1832 C CA . TYR A 1 235 ? 0.381 -7.932 9.864 1.00 89.25 235 TYR A CA 1
ATOM 1833 C C . TYR A 1 235 ? -1.033 -8.058 10.402 1.00 89.25 235 TYR A C 1
ATOM 1835 O O . TYR A 1 235 ? -1.984 -7.907 9.647 1.00 89.25 235 TYR A O 1
ATOM 1843 N N . PHE A 1 236 ? -1.173 -8.434 11.670 1.00 83.69 236 PHE A N 1
ATOM 1844 C CA . PHE A 1 236 ? -2.472 -8.729 12.268 1.00 83.69 236 PHE A CA 1
ATOM 1845 C C . PHE A 1 236 ? -2.842 -7.642 13.261 1.00 83.69 236 PHE A C 1
ATOM 1847 O O . PHE A 1 236 ? -2.087 -7.390 14.203 1.00 83.69 236 PHE A O 1
ATOM 1854 N N . VAL A 1 237 ? -4.021 -7.051 13.077 1.00 78.44 237 VAL A N 1
ATOM 1855 C CA . VAL A 1 237 ? -4.606 -6.165 14.084 1.00 78.44 237 VAL A CA 1
ATOM 1856 C C . VAL A 1 237 ? -4.905 -6.988 15.327 1.00 78.44 237 VAL A C 1
ATOM 1858 O O . VAL A 1 237 ? -5.590 -8.009 15.248 1.00 78.44 237 VAL A O 1
ATOM 1861 N N . ARG A 1 238 ? -4.370 -6.543 16.459 1.00 69.38 238 ARG A N 1
ATOM 1862 C CA . ARG A 1 238 ? -4.763 -6.992 17.793 1.00 69.38 238 ARG A CA 1
ATOM 1863 C C . ARG A 1 238 ? -5.545 -5.860 18.441 1.00 69.38 238 ARG A C 1
ATOM 1865 O O . ARG A 1 238 ? -5.099 -4.698 18.274 1.00 69.38 238 ARG A O 1
#

Radius of gyration: 16.9 Å; chains: 1; bounding box: 42×44×46 Å

pLDDT: mean 90.39, std 11.95, range [34.91, 98.81]

Foldseek 3Di:
DDPPVPDDFAQDFPATPQRVVFKDKPVVDPPCCVFPPPFDQDAPDDPPPCVLLLVVLCVQCPPPDALVVSLLSLLVCLQPQAAEQLVVCQPVVDGDGRRPPDDLSVSSVVRYDHQVSSQLVSCSSSSSSPWHKWKKWFAAPVNPDIGIWMWIQDPQGIWTASSNQSDIQADPNHGAHLLCCPVVPRSVVRCQVVLLVSLVVVCVVSPPVSCVVRPVLSVDPGSSSRSVIMIIGRRHDD

Sequence (238 aa):
MRPLDRRFTPPVAGIDLEQAMNYLELGPVPRDVIYGHYTSGRLFYEAGSRPCLEAVARAVVGQETRPLEQVRMLAEFIARDIPWAGYHEQRLGFKLPADRDLTEEAIIESGFAWCNEQARVFCCLTQVVGIVSRLVFASNIAKRYGHVISEVLLPDGWLAVDQSFGFCFVASERVICAADIYHDVEARRLLAPAYGRICVDLIGELGRAITSTSFTMATSDTPLDGFTNLGFCNYFVR

Secondary structure (DSSP, 8-state):
---GGGS-----SSS-HHHHHH-EESTTS-HHHIIIIIS-S-----TTS-HHHHHHHHHHHTT---HHHHHHHHHHHHHHHS-BHHHHHHHHSSPPPS-----HHHHHHHT-B-HHHHHHHHHHHHHHTT--EEEEEEE-TT-S-EEEEEEEEETTEEEEEETTTTEE-EETTEE--HHHHHH-HHHHHHHHHHHHHHHHHHHHHH-HHHHHHH-GGGGSSSGGGGGSEEEEEE----